Protein AF-A0A690LPN9-F1 (afdb_monomer_lite)

Sequence (231 aa):
DYLANLCHQCSECFYDCQYAPPHEFNVSIPKQFAALRQYSYEKYSFPNFLGSAFRKNAVLTTIVLVLCLFFGFWSASSYDGGSANGNFFAVVSYEYMVSVFSIVSLLVCIALFGGIIKFYRAIEIKNVNFKVFVQSIKDAMTLKYLGGHKNEGCTYPNEKRSNIRKTFHHFTAYGFLFCFIATCLGAIYHHFLNWVAPYDITQLPKIFGILGGVMLCIGSLGLFVLKCIAD

Secondary structure (DSSP, 8-state):
-HHHHH-----HHHHT-TTSTTSTT---HHHHHHHHHHHHHHHH-SSHHHHHHHHH-HHHHHHHHHHHHHHHHHHH----SS--TT-GGGTS-HHHHHHHHHHHHHHHHHHHHHHHHHHHHHTT-----HHHHHHHHHHHHHTGGGS-GGG--EE-SSSSEESHHHHHHHHHHHHHHHHHHHHHHHHHHHHHS--PSPPPTTSHHHHHHHHHHHHHHHHHHHHHHHHHHH-

pLDDT: mean 91.4, std 4.92, range [74.69, 98.56]

Organism: Campylobacter coli (NCBI:txid195)

Foldseek 3Di:
DVVLVLDPLLCPCLVPDPCDPPHPNNDDPSVVSVVVVLVLCLQLWPPNVVSVCCVVCVPVVVVVVVVCVVVLLVVQFPDPPDDPVPVPCNGHPPVSVCVVVVVVVVVVVCRVVSSVVSVCVVVVDPDDDPVVVVVVVVCVLQVVSQLPDVSQGGCALHNHGDCLLVQLVNLQVQLVVLQVVLVVVQCCCVPPVVNHDPDDCPDSSNVSNVSSVVSNCSSVVSNVVRVVSND

Structure (mmCIF, N/CA/C/O backbone):
data_AF-A0A690LPN9-F1
#
_entry.id   AF-A0A690LPN9-F1
#
loop_
_atom_site.group_PDB
_atom_site.id
_atom_site.type_symbol
_atom_site.label_atom_id
_atom_site.label_alt_id
_atom_site.label_comp_id
_atom_site.label_asym_id
_atom_site.label_entity_id
_atom_site.label_seq_id
_atom_site.pdbx_PDB_ins_code
_atom_site.Cartn_x
_atom_site.Cartn_y
_atom_site.Cartn_z
_atom_site.occupancy
_atom_site.B_iso_or_equiv
_atom_site.auth_seq_id
_atom_site.auth_comp_id
_atom_site.auth_asym_id
_atom_site.auth_atom_id
_atom_site.pdbx_PDB_model_num
ATOM 1 N N . ASP A 1 1 ? 0.628 2.160 21.391 1.00 77.44 1 ASP A N 1
ATOM 2 C CA . ASP A 1 1 ? 1.151 1.856 20.038 1.00 77.44 1 ASP A CA 1
ATOM 3 C C . ASP A 1 1 ? 0.432 0.696 19.356 1.00 77.44 1 ASP A C 1
ATOM 5 O O . ASP A 1 1 ? -0.276 0.941 18.388 1.00 77.44 1 ASP A O 1
ATOM 9 N N . TYR A 1 2 ? 0.528 -0.542 19.854 1.00 83.94 2 TYR A N 1
ATOM 10 C CA . TYR A 1 2 ? -0.081 -1.715 19.200 1.00 83.94 2 TYR A CA 1
ATOM 11 C C . TYR A 1 2 ? -1.599 -1.592 18.957 1.00 83.94 2 TYR A C 1
ATOM 13 O O . TYR A 1 2 ? -2.045 -1.689 17.817 1.00 83.94 2 TYR A O 1
ATOM 21 N N . LEU A 1 3 ? -2.385 -1.291 19.999 1.00 85.62 3 LEU A N 1
ATOM 22 C CA . LEU A 1 3 ? -3.851 -1.237 19.903 1.00 85.62 3 LEU A CA 1
ATOM 23 C C . LEU A 1 3 ? -4.354 -0.203 18.884 1.00 85.62 3 LEU A C 1
ATOM 25 O O . LEU A 1 3 ? -5.297 -0.466 18.143 1.00 85.62 3 LEU A O 1
ATOM 29 N N . ALA A 1 4 ? -3.686 0.950 18.790 1.00 88.44 4 ALA A N 1
ATOM 30 C CA . ALA A 1 4 ? -4.037 1.976 17.813 1.00 88.44 4 ALA A CA 1
ATOM 31 C C . ALA A 1 4 ? -3.908 1.448 16.373 1.00 88.44 4 ALA A C 1
ATOM 33 O O . ALA A 1 4 ? -4.737 1.781 15.535 1.00 88.44 4 ALA A O 1
ATOM 34 N N . ASN A 1 5 ? -2.930 0.578 16.093 1.00 87.81 5 ASN A N 1
ATOM 35 C CA . ASN A 1 5 ? -2.722 -0.027 14.772 1.00 87.81 5 ASN A CA 1
ATOM 36 C C . ASN A 1 5 ? -3.720 -1.150 14.432 1.00 87.81 5 ASN A C 1
ATOM 38 O O . ASN A 1 5 ? -3.814 -1.528 13.269 1.00 87.81 5 ASN A O 1
ATOM 42 N N . LEU A 1 6 ? -4.493 -1.641 15.408 1.00 86.38 6 LEU A N 1
ATOM 43 C CA . LEU A 1 6 ? -5.641 -2.529 15.175 1.00 86.38 6 LEU A CA 1
ATOM 44 C C . LEU A 1 6 ? -6.938 -1.752 14.889 1.00 86.38 6 LEU A C 1
ATOM 46 O O . LEU A 1 6 ? -7.930 -2.325 14.443 1.00 86.38 6 LEU A O 1
ATOM 50 N N . CYS A 1 7 ? -6.954 -0.443 15.154 1.00 88.56 7 CYS A N 1
ATOM 51 C CA . CYS A 1 7 ? -8.118 0.397 14.917 1.00 88.56 7 CYS A CA 1
ATOM 52 C C . CYS A 1 7 ? -8.281 0.710 13.426 1.00 88.56 7 CYS A C 1
ATOM 54 O O . CYS A 1 7 ? -7.437 1.367 12.813 1.00 88.56 7 CYS A O 1
ATOM 56 N N . HIS A 1 8 ? -9.433 0.335 12.870 1.00 86.50 8 HIS A N 1
ATOM 57 C CA . HIS A 1 8 ? -9.825 0.667 11.499 1.00 86.50 8 HIS A CA 1
ATOM 58 C C . HIS A 1 8 ? -10.817 1.841 11.407 1.00 86.50 8 HIS A C 1
ATOM 60 O O . HIS A 1 8 ? -11.476 2.002 10.384 1.00 86.50 8 HIS A O 1
ATOM 66 N N . GLN A 1 9 ? -10.927 2.665 12.461 1.00 86.50 9 GLN A N 1
ATOM 67 C CA . GLN A 1 9 ? -11.879 3.790 12.541 1.00 86.50 9 GLN A CA 1
ATOM 68 C C . GLN A 1 9 ? -13.322 3.357 12.225 1.00 86.50 9 GLN A C 1
ATOM 70 O O . GLN A 1 9 ? -14.026 3.988 11.446 1.00 86.50 9 GLN A O 1
ATOM 75 N N . CYS A 1 10 ? -13.726 2.243 12.833 1.00 87.06 10 CYS A N 1
ATOM 76 C CA . CYS A 1 10 ? -15.054 1.639 12.712 1.00 87.06 10 CYS A CA 1
ATOM 77 C C . CYS A 1 10 ? -16.148 2.424 13.467 1.00 87.06 10 CYS A C 1
ATOM 79 O O . CYS A 1 10 ? -17.326 2.181 13.257 1.00 87.06 10 CYS A O 1
ATOM 81 N N . SER A 1 11 ? -15.743 3.326 14.368 1.00 87.81 11 SER A N 1
ATOM 82 C CA . SER A 1 11 ? -16.589 4.181 15.214 1.00 87.81 11 SER A CA 1
ATOM 83 C C . SER A 1 11 ? -17.584 3.488 16.156 1.00 87.81 11 SER A C 1
ATOM 85 O O . SER A 1 11 ? -18.190 4.186 16.955 1.00 87.81 11 SER A O 1
ATOM 87 N N . GLU A 1 12 ? -17.679 2.153 16.203 1.00 88.81 12 GLU A N 1
ATOM 88 C CA . GLU A 1 12 ? -18.497 1.449 17.220 1.00 88.81 12 GLU A CA 1
ATOM 89 C C . GLU A 1 12 ? -18.152 1.898 18.648 1.00 88.81 12 GLU A C 1
ATOM 91 O O . GLU A 1 12 ? -19.025 2.269 19.419 1.00 88.81 12 GLU A O 1
ATOM 96 N N . CYS A 1 13 ? -16.858 1.999 18.976 1.00 90.31 13 CYS A N 1
ATOM 97 C CA . CYS A 1 13 ? -16.423 2.459 20.296 1.00 90.31 13 CYS A CA 1
ATOM 98 C C . CYS A 1 13 ? -16.779 3.921 20.607 1.00 90.31 13 CYS A C 1
ATOM 100 O O . CYS A 1 13 ? -16.652 4.325 21.756 1.00 90.31 13 CYS A O 1
ATOM 102 N N . PHE A 1 14 ? -17.157 4.722 19.608 1.00 91.44 14 PHE A N 1
ATOM 103 C CA . PHE A 1 14 ? -17.679 6.072 19.808 1.00 91.44 14 PHE A CA 1
ATOM 104 C C . PHE A 1 14 ? -19.178 6.029 20.120 1.00 91.44 14 PHE A C 1
ATOM 106 O O . PHE A 1 14 ? -19.594 6.652 21.089 1.00 91.44 14 PHE A O 1
ATOM 113 N N . TYR A 1 15 ? -19.956 5.244 19.371 1.00 88.56 15 TYR A N 1
ATOM 114 C CA . TYR A 1 15 ? -21.400 5.098 19.592 1.00 88.56 15 TYR A CA 1
ATOM 115 C C . TYR A 1 15 ? -21.751 4.342 20.881 1.00 88.56 15 TYR A C 1
ATOM 117 O O . TYR A 1 15 ? -22.748 4.663 21.520 1.00 88.56 15 TYR A O 1
ATOM 125 N N . ASP A 1 16 ? -20.902 3.410 21.314 1.00 90.69 16 ASP A N 1
ATOM 126 C CA . ASP A 1 16 ? -21.074 2.685 22.580 1.00 90.69 16 ASP A CA 1
ATOM 127 C C . ASP A 1 16 ? -20.561 3.470 23.806 1.00 90.69 16 ASP A C 1
ATOM 129 O O . ASP A 1 16 ? -20.719 3.035 24.951 1.00 90.69 16 ASP A O 1
ATOM 133 N N . CYS A 1 17 ? -19.890 4.612 23.609 1.00 93.81 17 CYS A N 1
ATOM 134 C CA . CYS A 1 17 ? -19.256 5.337 24.706 1.00 93.81 17 CYS A CA 1
ATOM 135 C C . CYS A 1 17 ? -20.256 6.239 25.437 1.00 93.81 17 CYS A C 1
ATOM 137 O O . CYS A 1 17 ? -20.695 7.257 24.911 1.00 93.81 17 CYS A O 1
ATOM 139 N N . GLN A 1 18 ? -20.505 5.940 26.714 1.00 96.06 18 GLN A N 1
ATOM 140 C CA . GLN A 1 18 ? -21.325 6.774 27.610 1.00 96.06 18 GLN A CA 1
ATOM 141 C C . GLN A 1 18 ? -20.776 8.202 27.796 1.00 96.06 18 GLN A C 1
ATOM 143 O O . GLN A 1 18 ? -21.505 9.101 28.203 1.00 96.06 18 GLN A O 1
ATOM 148 N N . TYR A 1 19 ? -19.489 8.403 27.498 1.00 96.38 19 TYR A N 1
ATOM 149 C CA . TYR A 1 19 ? -18.779 9.675 27.621 1.00 96.38 19 TYR A CA 1
ATOM 150 C C . TYR A 1 19 ? -18.510 10.356 26.271 1.00 96.38 19 TYR A C 1
ATOM 152 O O . TYR A 1 19 ? -17.764 11.340 26.224 1.00 96.38 19 TYR A O 1
ATOM 160 N N . ALA A 1 20 ? -19.074 9.839 25.173 1.00 93.75 20 ALA A N 1
ATOM 161 C CA . ALA A 1 20 ? -19.049 10.525 23.887 1.00 93.75 20 ALA A CA 1
ATOM 162 C C . ALA A 1 20 ? -19.848 11.841 23.962 1.00 93.75 20 ALA A C 1
ATOM 164 O O . ALA A 1 20 ? -20.746 11.976 24.799 1.00 93.75 20 ALA A O 1
ATOM 165 N N . PRO A 1 21 ? -19.537 12.839 23.115 1.00 91.88 21 PRO A N 1
ATOM 166 C CA . PRO A 1 21 ? -20.351 14.045 23.025 1.00 91.88 21 PRO A CA 1
ATOM 167 C C . PRO A 1 21 ? -21.846 13.710 22.842 1.00 91.88 21 PRO A C 1
ATOM 169 O O . PRO A 1 21 ? -22.176 12.783 22.102 1.00 91.88 21 PRO A O 1
ATOM 172 N N . PRO A 1 22 ? -22.750 14.462 23.498 1.00 93.94 22 PRO A N 1
ATOM 173 C CA . PRO A 1 22 ? -22.508 15.744 24.168 1.00 93.94 22 PRO A CA 1
ATOM 174 C C . PRO A 1 22 ? -22.058 15.653 25.643 1.00 93.94 22 PRO A C 1
ATOM 176 O O . PRO A 1 22 ? -22.081 16.671 26.330 1.00 93.94 22 PRO A O 1
ATOM 179 N N . HIS A 1 23 ? -21.650 14.482 26.152 1.00 96.31 23 HIS A N 1
ATOM 180 C CA . HIS A 1 23 ? -21.145 14.354 27.526 1.00 96.31 23 HIS A CA 1
ATOM 181 C C . HIS A 1 23 ? -19.958 15.305 27.789 1.00 96.31 23 HIS A C 1
ATOM 183 O O . HIS A 1 23 ? -19.116 15.508 26.913 1.00 96.31 23 HIS A O 1
ATOM 189 N N . GLU A 1 24 ? -19.843 15.838 29.011 1.00 96.44 24 GLU A N 1
ATOM 190 C CA . GLU A 1 24 ? -18.834 16.844 29.408 1.00 96.44 24 GLU A CA 1
ATOM 191 C C . GLU A 1 24 ? -17.377 16.438 29.110 1.00 96.44 24 GLU A C 1
ATOM 193 O O . GLU A 1 24 ? -16.552 17.269 28.739 1.00 96.44 24 GLU A O 1
ATOM 198 N N . PHE A 1 25 ? -17.064 15.144 29.209 1.00 95.06 25 PHE A N 1
ATOM 199 C CA . PHE A 1 25 ? -15.741 14.590 28.906 1.00 95.06 25 PHE A CA 1
ATOM 200 C C . PHE A 1 25 ? -15.405 14.533 27.409 1.00 95.06 25 PHE A C 1
ATOM 202 O O . PHE A 1 25 ? -14.229 14.408 27.069 1.00 95.06 25 PHE A O 1
ATOM 209 N N . ASN A 1 26 ? -16.405 14.618 26.522 1.00 94.00 26 ASN A N 1
ATOM 210 C CA . ASN A 1 26 ? -16.244 14.688 25.067 1.00 94.00 26 ASN A CA 1
ATOM 211 C C . ASN A 1 26 ? -15.255 13.642 24.499 1.00 94.00 26 ASN A C 1
ATOM 213 O O . ASN A 1 26 ? -14.339 13.953 23.726 1.00 94.00 26 ASN A O 1
ATOM 217 N N . VAL A 1 27 ? -15.394 12.386 24.930 1.00 94.62 27 VAL A N 1
ATOM 218 C CA . VAL A 1 27 ? -14.443 11.318 24.607 1.00 94.62 27 VAL A CA 1
ATOM 219 C C . VAL A 1 27 ? -14.628 10.858 23.161 1.00 94.62 27 VAL A C 1
ATOM 221 O O . VAL A 1 27 ? -15.715 10.480 22.738 1.00 94.62 27 VAL A O 1
ATOM 224 N N . SER A 1 28 ? -13.531 10.819 22.397 1.00 92.31 28 SER A N 1
ATOM 225 C CA . SER A 1 28 ? -13.505 10.246 21.046 1.00 92.31 28 SER A CA 1
ATOM 226 C C . SER A 1 28 ? -12.312 9.308 20.869 1.00 92.31 28 SER A C 1
ATOM 228 O O . SER A 1 28 ? -11.221 9.709 20.449 1.00 92.31 28 SER A O 1
ATOM 230 N N . ILE A 1 29 ? -12.539 8.025 21.161 1.00 91.81 29 ILE A N 1
ATOM 231 C CA . ILE A 1 29 ? -11.539 6.961 20.989 1.00 91.81 29 ILE A CA 1
ATOM 232 C C . ILE A 1 29 ? -11.044 6.876 19.531 1.00 91.81 29 ILE A C 1
ATOM 234 O O . ILE A 1 29 ? -9.826 6.805 19.333 1.00 91.81 29 ILE A O 1
ATOM 238 N N . PRO A 1 30 ? -11.902 6.939 18.485 1.00 90.50 30 PRO A N 1
ATOM 239 C CA . PRO A 1 30 ? -11.426 6.888 17.101 1.00 90.50 30 PRO A CA 1
ATOM 240 C C . PRO A 1 30 ? -10.450 8.018 16.759 1.00 90.50 30 PRO A C 1
ATOM 242 O O . PRO A 1 30 ? -9.435 7.770 16.100 1.00 90.50 30 PRO A O 1
ATOM 245 N N . LYS A 1 31 ? -10.716 9.242 17.238 1.00 90.25 31 LYS A N 1
ATOM 246 C CA . LYS A 1 31 ? -9.844 10.407 17.031 1.00 90.25 31 LYS A CA 1
ATOM 247 C C . LYS A 1 31 ? -8.507 10.236 17.752 1.00 90.25 31 LYS A C 1
ATOM 249 O O . LYS A 1 31 ? -7.453 10.439 17.148 1.00 90.25 31 LYS A O 1
ATOM 254 N N . GLN A 1 32 ? -8.536 9.794 19.009 1.00 91.94 32 GLN A N 1
ATOM 255 C CA . GLN A 1 32 ? -7.329 9.529 19.798 1.00 91.94 32 GLN A CA 1
ATOM 256 C C . GLN A 1 32 ? -6.462 8.431 19.163 1.00 91.94 32 GLN A C 1
ATOM 258 O O . GLN A 1 32 ? -5.252 8.599 19.005 1.00 91.94 32 GLN A O 1
ATOM 263 N N . PHE A 1 33 ? -7.067 7.324 18.724 1.00 93.69 33 PHE A N 1
ATOM 264 C CA . PHE A 1 33 ? -6.344 6.238 18.058 1.00 93.69 33 PHE A CA 1
ATOM 265 C C . PHE A 1 33 ? -5.818 6.640 16.677 1.00 93.69 33 PHE A C 1
ATOM 267 O O . PHE A 1 33 ? -4.749 6.177 16.279 1.00 93.69 33 PHE A O 1
ATOM 274 N N . ALA A 1 34 ? -6.506 7.524 15.948 1.00 90.44 34 ALA A N 1
ATOM 275 C CA . ALA A 1 34 ? -5.985 8.082 14.702 1.00 90.44 34 ALA A CA 1
ATOM 276 C C . ALA A 1 34 ? -4.696 8.891 14.929 1.00 90.44 34 ALA A C 1
ATOM 278 O O . ALA A 1 34 ? -3.713 8.662 14.223 1.00 90.44 34 ALA A O 1
ATOM 279 N N . ALA A 1 35 ? -4.663 9.753 15.950 1.00 90.75 35 ALA A N 1
ATOM 280 C CA . ALA A 1 35 ? -3.462 10.507 16.317 1.00 90.75 35 ALA A CA 1
ATOM 281 C C . ALA A 1 35 ? -2.317 9.583 16.780 1.00 90.75 35 ALA A C 1
ATOM 283 O O . ALA A 1 35 ? -1.178 9.716 16.328 1.00 90.75 35 ALA A O 1
ATOM 284 N N . LEU A 1 36 ? -2.621 8.582 17.616 1.00 92.81 36 LEU A N 1
ATOM 285 C CA . LEU A 1 36 ? -1.630 7.603 18.079 1.00 92.81 36 LEU A CA 1
ATOM 286 C C . LEU A 1 36 ? -1.054 6.747 16.941 1.00 92.81 36 LEU A C 1
ATOM 288 O O . LEU A 1 36 ? 0.133 6.424 16.975 1.00 92.81 36 LEU A O 1
ATOM 292 N N . ARG A 1 37 ? -1.846 6.396 15.916 1.00 91.38 37 ARG A N 1
ATOM 293 C CA . ARG A 1 37 ? -1.326 5.701 14.723 1.00 91.38 37 ARG A CA 1
ATOM 294 C C . ARG A 1 37 ? -0.303 6.545 13.976 1.00 91.38 37 ARG A C 1
ATOM 296 O O . ARG A 1 37 ? 0.754 6.026 13.636 1.00 91.38 37 ARG A O 1
ATOM 303 N N . GLN A 1 38 ? -0.577 7.833 13.765 1.00 88.25 38 GLN A N 1
ATOM 304 C CA . GLN A 1 38 ? 0.375 8.733 13.104 1.00 88.25 38 GLN A CA 1
ATOM 305 C C . GLN A 1 38 ? 1.695 8.826 13.880 1.00 88.25 38 GLN A C 1
ATOM 307 O O . GLN A 1 38 ? 2.765 8.688 13.288 1.00 88.25 38 GLN A O 1
ATOM 312 N N . TYR A 1 39 ? 1.623 8.969 15.208 1.00 89.31 39 TYR A N 1
ATOM 313 C CA . TYR A 1 39 ? 2.807 8.942 16.071 1.00 89.31 39 TYR A CA 1
ATOM 314 C C . TYR A 1 39 ? 3.567 7.609 15.969 1.00 89.31 39 TYR A C 1
ATOM 316 O O . TYR A 1 39 ? 4.789 7.590 15.830 1.00 89.31 39 TYR A O 1
ATOM 324 N N . SER A 1 40 ? 2.845 6.486 15.979 1.00 91.12 40 SER A N 1
ATOM 325 C CA . SER A 1 40 ? 3.424 5.151 15.811 1.00 91.12 40 SER A CA 1
ATOM 326 C C . SER A 1 40 ? 4.150 5.015 14.465 1.00 91.12 40 SER A C 1
ATOM 328 O O . SER A 1 40 ? 5.266 4.500 14.431 1.00 91.12 40 SER A O 1
ATOM 330 N N . TYR A 1 41 ? 3.563 5.483 13.359 1.00 89.50 41 TYR A N 1
ATOM 331 C CA . TYR A 1 41 ? 4.187 5.408 12.032 1.00 89.50 41 TYR A CA 1
ATOM 332 C C . TYR A 1 41 ? 5.504 6.178 11.966 1.00 89.50 41 TYR A C 1
ATOM 334 O O . TYR A 1 41 ? 6.490 5.653 11.455 1.00 89.50 41 TYR A O 1
ATOM 342 N N . GLU A 1 42 ? 5.567 7.375 12.540 1.00 89.62 42 GLU A N 1
ATOM 343 C CA . GLU A 1 42 ? 6.821 8.126 12.618 1.00 89.62 42 GLU A CA 1
ATOM 344 C C . GLU A 1 42 ? 7.842 7.434 13.532 1.00 89.62 42 GLU A C 1
ATOM 346 O O . GLU A 1 42 ? 8.988 7.233 13.127 1.00 89.62 42 GLU A O 1
ATOM 351 N N . LYS A 1 43 ? 7.436 7.014 14.738 1.00 90.56 43 LYS A N 1
ATOM 352 C CA . LYS A 1 43 ? 8.312 6.345 15.717 1.00 90.56 43 LYS A CA 1
ATOM 353 C C . LYS A 1 43 ? 8.993 5.112 15.125 1.00 90.56 43 LYS A C 1
ATOM 355 O O . LYS A 1 43 ? 10.188 4.884 15.349 1.00 90.56 43 LYS A O 1
ATOM 360 N N . TYR A 1 44 ? 8.250 4.323 14.351 1.00 92.50 44 TYR A N 1
ATOM 361 C CA . TYR A 1 44 ? 8.763 3.106 13.729 1.00 92.50 44 TYR A CA 1
ATOM 362 C C . TYR A 1 44 ? 9.295 3.304 12.312 1.00 92.50 44 TYR A C 1
ATOM 364 O O . TYR A 1 44 ? 9.966 2.401 11.835 1.00 92.50 44 TYR A O 1
ATOM 372 N N . SER A 1 45 ? 9.133 4.474 11.686 1.00 92.50 45 SER A N 1
ATOM 373 C CA . SER A 1 45 ? 9.733 4.770 10.376 1.00 92.50 45 SER A CA 1
ATOM 374 C C . SER A 1 45 ? 11.246 4.516 10.356 1.00 92.50 45 SER A C 1
ATOM 376 O O . SER A 1 45 ? 11.928 4.643 11.380 1.00 92.50 45 SER A O 1
ATOM 378 N N . PHE A 1 46 ? 11.778 4.130 9.197 1.00 92.75 46 PHE A N 1
ATOM 379 C CA . PHE A 1 46 ? 13.210 3.954 8.985 1.00 92.75 46 PHE A CA 1
ATOM 380 C C . PHE A 1 46 ? 13.629 4.601 7.659 1.00 92.75 46 PHE A C 1
ATOM 382 O O . PHE A 1 46 ? 13.013 4.305 6.637 1.00 92.75 46 PHE A O 1
ATOM 389 N N . PRO A 1 47 ? 14.687 5.429 7.646 1.00 90.81 47 PRO A N 1
ATOM 390 C CA . PRO A 1 47 ? 15.350 6.032 8.805 1.00 90.81 47 PRO A CA 1
ATOM 391 C C . PRO A 1 47 ? 14.470 7.097 9.498 1.00 90.81 47 PRO A C 1
ATOM 393 O O . PRO A 1 47 ? 13.709 7.815 8.852 1.00 90.81 47 PRO A O 1
ATOM 396 N N . ASN A 1 48 ? 14.602 7.238 10.824 1.00 87.62 48 ASN A N 1
ATOM 397 C CA . ASN A 1 48 ? 13.710 8.075 11.653 1.00 87.62 48 ASN A CA 1
ATOM 398 C C . ASN A 1 48 ? 13.658 9.549 11.217 1.00 87.62 48 ASN A C 1
ATOM 400 O O . ASN A 1 48 ? 12.626 10.205 11.355 1.00 87.62 48 ASN A O 1
ATOM 404 N N . PHE A 1 49 ? 14.778 10.090 10.726 1.00 87.44 49 PHE A N 1
ATOM 405 C CA . PHE A 1 49 ? 14.864 11.503 10.357 1.00 87.44 49 PHE A CA 1
ATOM 406 C C . PHE A 1 49 ? 13.959 11.841 9.164 1.00 87.44 49 PHE A C 1
ATOM 408 O O . PHE A 1 49 ? 13.372 12.921 9.150 1.00 87.44 49 PHE A O 1
ATOM 415 N N . LEU A 1 50 ? 13.782 10.911 8.214 1.00 85.44 50 LEU A N 1
ATOM 416 C CA . LEU A 1 50 ? 12.871 11.094 7.081 1.00 85.44 50 LEU A CA 1
ATOM 417 C C . LEU A 1 50 ? 11.415 11.116 7.545 1.00 85.44 50 LEU A C 1
ATOM 419 O O . LEU A 1 50 ? 10.654 11.981 7.116 1.00 85.44 50 LEU A O 1
ATOM 423 N N . GLY A 1 51 ? 11.046 10.233 8.479 1.00 86.00 51 GLY A N 1
ATOM 424 C CA . GLY A 1 51 ? 9.717 10.251 9.093 1.00 86.00 51 GLY A CA 1
ATOM 425 C C . GLY A 1 51 ? 9.425 11.575 9.801 1.00 86.00 51 GLY A C 1
ATOM 426 O O . GLY A 1 51 ? 8.352 12.152 9.623 1.00 86.00 51 GLY A O 1
ATOM 427 N N . SER A 1 52 ? 10.403 12.107 10.540 1.00 86.00 52 SER A N 1
ATOM 428 C CA . SER A 1 52 ? 10.241 13.388 11.236 1.00 86.00 52 SER A CA 1
ATOM 429 C C . SER A 1 52 ? 10.179 14.584 10.281 1.00 86.00 52 SER A C 1
ATOM 431 O O . SER A 1 52 ? 9.361 15.486 10.481 1.00 86.00 52 SER A O 1
ATOM 433 N N . ALA A 1 53 ? 10.996 14.588 9.222 1.00 85.75 53 ALA A N 1
ATOM 434 C CA . ALA A 1 53 ? 10.958 15.617 8.184 1.00 85.75 53 ALA A CA 1
ATOM 435 C C . ALA A 1 53 ? 9.596 15.643 7.475 1.00 85.75 53 ALA A C 1
ATOM 437 O O . ALA A 1 53 ? 8.994 16.711 7.341 1.00 85.75 53 ALA A O 1
ATOM 438 N N . PHE A 1 54 ? 9.078 14.467 7.105 1.00 86.31 54 PHE A N 1
ATOM 439 C CA . PHE A 1 54 ? 7.768 14.333 6.474 1.00 86.31 54 PHE A CA 1
ATOM 440 C C . PHE A 1 54 ? 6.637 14.779 7.408 1.00 86.31 54 PHE A C 1
ATOM 442 O O . PHE A 1 54 ? 5.787 15.560 6.999 1.00 86.31 54 PHE A O 1
ATOM 449 N N . ARG A 1 55 ? 6.641 14.371 8.686 1.00 85.81 55 ARG A N 1
ATOM 450 C CA . ARG A 1 55 ? 5.600 14.796 9.642 1.00 85.81 55 ARG A CA 1
ATOM 451 C C . ARG A 1 55 ? 5.587 16.311 9.848 1.00 85.81 55 ARG A C 1
ATOM 453 O O . ARG A 1 55 ? 4.516 16.903 9.918 1.00 85.81 55 ARG A O 1
ATOM 460 N N . LYS A 1 56 ? 6.762 16.935 9.989 1.00 87.44 56 LYS A N 1
ATOM 461 C CA . LYS A 1 56 ? 6.864 18.380 10.248 1.00 87.44 56 LYS A CA 1
ATOM 462 C C . LYS A 1 56 ? 6.479 19.211 9.025 1.00 87.44 56 LYS A C 1
ATOM 464 O O . LYS A 1 56 ? 5.810 20.220 9.188 1.00 87.44 56 LYS A O 1
ATOM 469 N N . ASN A 1 57 ? 6.893 18.791 7.825 1.00 90.06 57 ASN A N 1
ATOM 470 C CA . ASN A 1 57 ? 6.749 19.575 6.597 1.00 90.06 57 ASN A CA 1
ATOM 471 C C . ASN A 1 57 ? 6.383 18.695 5.382 1.00 90.06 57 ASN A C 1
ATOM 473 O O . ASN A 1 57 ? 7.105 18.674 4.381 1.00 90.06 57 ASN A O 1
ATOM 477 N N . ALA A 1 58 ? 5.266 17.962 5.444 1.00 88.06 58 ALA A N 1
ATOM 478 C CA . ALA A 1 58 ? 4.850 17.021 4.389 1.00 88.06 58 ALA A CA 1
ATOM 479 C C . ALA A 1 58 ? 4.749 17.679 3.000 1.00 88.06 58 ALA A C 1
ATOM 481 O O . ALA A 1 58 ? 5.186 17.115 1.998 1.00 88.06 58 ALA A O 1
ATOM 482 N N . VAL A 1 59 ? 4.227 18.908 2.940 1.00 92.31 59 VAL A N 1
ATOM 483 C CA . VAL A 1 59 ? 4.092 19.664 1.685 1.00 92.31 59 VAL A CA 1
ATOM 484 C C . VAL A 1 59 ? 5.462 20.024 1.113 1.00 92.31 59 VAL A C 1
ATOM 486 O O . VAL A 1 59 ? 5.746 19.705 -0.037 1.00 92.31 59 VAL A O 1
ATOM 489 N N . LEU A 1 60 ? 6.340 20.625 1.922 1.00 92.50 60 LEU A N 1
ATOM 490 C CA . LEU A 1 60 ? 7.680 21.013 1.475 1.00 92.50 60 LEU A CA 1
ATOM 491 C C . LEU A 1 60 ? 8.502 19.797 1.040 1.00 92.50 60 LEU A C 1
ATOM 493 O O . LEU A 1 60 ? 9.128 19.829 -0.011 1.00 92.50 60 LEU A O 1
ATOM 497 N N . THR A 1 61 ? 8.477 18.715 1.822 1.00 88.75 61 THR A N 1
ATOM 498 C CA . THR A 1 61 ? 9.186 17.471 1.477 1.00 88.75 61 THR A CA 1
ATOM 499 C C . THR A 1 61 ? 8.682 16.876 0.163 1.00 88.75 61 THR A C 1
ATOM 501 O O . THR A 1 61 ? 9.494 16.436 -0.648 1.00 88.75 61 THR A O 1
ATOM 504 N N . THR A 1 62 ? 7.372 16.938 -0.097 1.00 90.94 62 THR A N 1
ATOM 505 C CA . THR A 1 62 ? 6.783 16.512 -1.377 1.00 90.94 62 THR A CA 1
ATOM 506 C C . THR A 1 62 ? 7.230 17.409 -2.532 1.00 90.94 62 THR A C 1
ATOM 508 O O . THR A 1 62 ? 7.653 16.897 -3.564 1.00 90.94 62 THR A O 1
ATOM 511 N N . ILE A 1 63 ? 7.196 18.735 -2.363 1.00 94.69 63 ILE A N 1
ATOM 512 C CA . ILE A 1 63 ? 7.641 19.691 -3.392 1.00 94.69 63 ILE A CA 1
ATOM 513 C C . ILE A 1 63 ? 9.118 19.470 -3.729 1.00 94.69 63 ILE A C 1
ATOM 515 O O . ILE A 1 63 ? 9.465 19.361 -4.901 1.00 94.69 63 ILE A O 1
ATOM 519 N N . VAL A 1 64 ? 9.982 19.358 -2.716 1.00 93.75 64 VAL A N 1
ATOM 520 C CA . VAL A 1 64 ? 11.417 19.107 -2.910 1.00 93.75 64 VAL A CA 1
ATOM 521 C C . VAL A 1 64 ? 11.637 17.793 -3.656 1.00 93.75 64 VAL A C 1
ATOM 523 O O . VAL A 1 64 ? 12.398 17.776 -4.617 1.00 93.75 64 VAL A O 1
ATOM 526 N N . LEU A 1 65 ? 10.940 16.716 -3.280 1.00 91.25 65 LEU A N 1
ATOM 527 C CA . LEU A 1 65 ? 11.035 15.433 -3.979 1.00 91.25 65 LEU A CA 1
ATOM 528 C C . LEU A 1 65 ? 10.638 15.557 -5.457 1.00 91.25 65 LEU A C 1
ATOM 530 O O . LEU A 1 65 ? 11.361 15.069 -6.323 1.00 91.25 65 LEU A O 1
ATOM 534 N N . VAL A 1 66 ? 9.519 16.228 -5.749 1.00 94.50 66 VAL A N 1
ATOM 535 C CA . VAL A 1 66 ? 9.045 16.449 -7.124 1.00 94.50 66 VAL A CA 1
ATOM 536 C C . VAL A 1 66 ? 10.058 17.259 -7.929 1.00 94.50 66 VAL A C 1
ATOM 538 O O . VAL A 1 66 ? 10.378 16.872 -9.049 1.00 94.50 66 VAL A O 1
ATOM 541 N N . LEU A 1 67 ? 10.606 18.338 -7.362 1.00 96.00 67 LEU A N 1
ATOM 542 C CA . LEU A 1 67 ? 11.626 19.152 -8.025 1.00 96.00 67 LEU A CA 1
ATOM 543 C C . LEU A 1 67 ? 12.915 18.359 -8.265 1.00 96.00 67 LEU A C 1
ATOM 545 O O . LEU A 1 67 ? 13.455 18.409 -9.364 1.00 96.00 67 LEU A O 1
ATOM 549 N N . CYS A 1 68 ? 13.390 17.588 -7.284 1.00 94.00 68 CYS A N 1
ATOM 550 C CA . CYS A 1 68 ? 14.574 16.743 -7.441 1.00 94.00 68 CYS A CA 1
ATOM 551 C C . CYS A 1 68 ? 14.387 15.691 -8.540 1.00 94.00 68 CYS A C 1
ATOM 553 O O . CYS A 1 68 ? 15.290 15.504 -9.352 1.00 94.00 68 CYS A O 1
ATOM 555 N N . LEU A 1 69 ? 13.225 15.029 -8.592 1.00 92.06 69 LEU A N 1
ATOM 556 C CA . LEU A 1 69 ? 12.912 14.086 -9.665 1.00 92.06 69 LEU A CA 1
ATOM 557 C C . LEU A 1 69 ? 12.847 14.808 -11.013 1.00 92.06 69 LEU A C 1
ATOM 559 O O . LEU A 1 69 ? 13.502 14.379 -11.955 1.00 92.06 69 LEU A O 1
ATOM 563 N N . PHE A 1 70 ? 12.133 15.932 -11.096 1.00 93.06 70 PHE A N 1
ATOM 564 C CA . PHE A 1 70 ? 12.028 16.715 -12.325 1.00 93.06 70 PHE A CA 1
ATOM 565 C C . PHE A 1 70 ? 13.401 17.143 -12.853 1.00 93.06 70 PHE A C 1
ATOM 567 O O . PHE A 1 70 ? 13.726 16.843 -13.997 1.00 93.06 70 PHE A O 1
ATOM 574 N N . PHE A 1 71 ? 14.234 17.782 -12.026 1.00 93.81 71 PHE A N 1
ATOM 575 C CA . PHE A 1 71 ? 15.569 18.222 -12.437 1.00 93.81 71 PHE A CA 1
ATOM 576 C C . PHE A 1 71 ? 16.517 17.051 -12.715 1.00 93.81 71 PHE A C 1
ATOM 578 O O . PHE A 1 71 ? 17.343 17.153 -13.617 1.00 93.81 71 PHE A O 1
ATOM 585 N N . GLY A 1 72 ? 16.381 15.931 -11.998 1.00 91.94 72 GLY A N 1
ATOM 586 C CA . GLY A 1 72 ? 17.133 14.706 -12.276 1.00 91.94 72 GLY A CA 1
ATOM 587 C C . GLY A 1 72 ? 16.827 14.154 -13.668 1.00 91.94 72 GLY A C 1
ATOM 588 O O . GLY A 1 72 ? 17.740 13.972 -14.471 1.00 91.94 72 GLY A O 1
ATOM 589 N N . PHE A 1 73 ? 15.542 13.976 -13.988 1.00 91.56 73 PHE A N 1
ATOM 590 C CA . PHE A 1 73 ? 15.102 13.522 -15.309 1.00 91.56 73 PHE A CA 1
ATOM 591 C C . PHE A 1 73 ? 15.389 14.548 -16.411 1.00 91.56 73 PHE A C 1
ATOM 593 O O . PHE A 1 73 ? 15.778 14.158 -17.507 1.00 91.56 73 PHE A O 1
ATOM 600 N N . TRP A 1 74 ? 15.258 15.846 -16.126 1.00 90.06 74 TRP A N 1
ATOM 601 C CA . TRP A 1 74 ? 15.624 16.914 -17.057 1.00 90.06 74 TRP A CA 1
ATOM 602 C C . TRP A 1 74 ? 17.114 16.872 -17.398 1.00 90.06 74 TRP A C 1
ATOM 604 O O . TRP A 1 74 ? 17.477 16.903 -18.568 1.00 90.06 74 TRP A O 1
ATOM 614 N N . SER A 1 75 ? 17.982 16.753 -16.390 1.00 90.31 75 SER A N 1
ATOM 615 C CA . SER A 1 75 ? 19.433 16.690 -16.588 1.00 90.31 75 SER A CA 1
ATOM 616 C C . SER A 1 75 ? 19.888 15.409 -17.287 1.00 90.31 75 SER A C 1
ATOM 618 O O . SER A 1 75 ? 20.941 15.417 -17.917 1.00 90.31 75 SER A O 1
ATOM 620 N N . ALA A 1 76 ? 19.145 14.311 -17.138 1.00 88.75 76 ALA A N 1
ATOM 621 C CA . ALA A 1 76 ? 19.417 13.046 -17.816 1.00 88.75 76 ALA A CA 1
ATOM 622 C C . ALA A 1 76 ? 18.779 12.960 -19.214 1.00 88.75 76 ALA A C 1
ATOM 624 O O . ALA A 1 76 ? 19.042 12.009 -19.953 1.00 88.75 76 ALA A O 1
ATOM 625 N N . SER A 1 77 ? 17.930 13.927 -19.571 1.00 87.75 77 SER A N 1
ATOM 626 C CA . SER A 1 77 ? 17.280 13.977 -20.874 1.00 87.75 77 SER A CA 1
ATOM 627 C C . SER A 1 77 ? 18.313 14.237 -21.965 1.00 87.75 77 SER A C 1
ATOM 629 O O . SER A 1 77 ? 19.109 15.169 -21.874 1.00 87.75 77 SER A O 1
ATOM 631 N N . SER A 1 78 ? 18.281 13.419 -23.014 1.00 80.19 78 SER A N 1
ATOM 632 C CA . SER A 1 78 ? 19.100 13.599 -24.224 1.00 80.19 78 SER A CA 1
ATOM 633 C C . SER A 1 78 ? 18.297 14.223 -25.369 1.00 80.19 78 SER A C 1
ATOM 635 O O . SER A 1 78 ? 18.700 14.147 -26.525 1.00 80.19 78 SER A O 1
ATOM 637 N N . TYR A 1 79 ? 17.137 14.803 -25.055 1.00 80.50 79 TYR A N 1
ATOM 638 C CA . TYR A 1 79 ? 16.221 15.353 -26.044 1.00 80.50 79 TYR A CA 1
ATOM 639 C C . TYR A 1 79 ? 16.812 16.581 -26.740 1.00 80.50 79 TYR A C 1
ATOM 641 O O . TYR A 1 79 ? 17.049 17.614 -26.116 1.00 80.50 79 TYR A O 1
ATOM 649 N N . ASP A 1 80 ? 17.003 16.471 -28.049 1.00 78.38 80 ASP A N 1
ATOM 650 C CA . ASP A 1 80 ? 17.587 17.500 -28.913 1.00 78.38 80 ASP A CA 1
ATOM 651 C C . ASP A 1 80 ? 16.544 18.453 -29.531 1.00 78.38 80 ASP A C 1
ATOM 653 O O . ASP A 1 80 ? 16.901 19.364 -30.277 1.00 78.38 80 ASP A O 1
ATOM 657 N N . GLY A 1 81 ? 15.255 18.276 -29.215 1.00 74.69 81 GLY A N 1
ATOM 658 C CA . GLY A 1 81 ? 14.158 19.061 -29.789 1.00 74.69 81 GLY A CA 1
ATOM 659 C C . GLY A 1 81 ? 13.486 18.432 -31.016 1.00 74.69 81 GLY A C 1
ATOM 660 O O . GLY A 1 81 ? 12.504 18.995 -31.502 1.00 74.69 81 GLY A O 1
ATOM 661 N N . GLY A 1 82 ? 13.972 17.287 -31.512 1.00 78.75 82 GLY A N 1
ATOM 662 C CA . GLY A 1 82 ? 13.391 16.555 -32.641 1.00 78.75 82 GLY A CA 1
ATOM 663 C C . GLY A 1 82 ? 12.157 15.710 -32.290 1.00 78.75 82 GLY A C 1
ATOM 664 O O . GLY A 1 82 ? 11.818 15.497 -31.130 1.00 78.75 82 GLY A O 1
ATOM 665 N N . SER A 1 83 ? 11.460 15.179 -33.302 1.00 76.94 83 SER A N 1
ATOM 666 C CA . SER A 1 83 ? 10.330 14.267 -33.066 1.00 76.94 83 SER A CA 1
ATOM 667 C C . SER A 1 83 ? 10.815 12.926 -32.512 1.00 76.94 83 SER A C 1
ATOM 669 O O . SER A 1 83 ? 11.454 12.149 -33.220 1.00 76.94 83 SER A O 1
ATOM 671 N N . ALA A 1 84 ? 10.431 12.603 -31.275 1.00 78.69 84 ALA A N 1
ATOM 672 C CA . ALA A 1 84 ? 10.714 11.303 -30.664 1.00 78.69 84 ALA A CA 1
ATOM 673 C C . ALA A 1 84 ? 9.863 10.147 -31.240 1.00 78.69 84 ALA A C 1
ATOM 675 O O . ALA A 1 84 ? 10.050 9.003 -30.837 1.00 78.69 84 ALA A O 1
ATOM 676 N N . ASN A 1 85 ? 8.910 10.413 -32.150 1.00 81.94 85 ASN A N 1
ATOM 677 C CA . ASN A 1 85 ? 8.035 9.413 -32.794 1.00 81.94 85 ASN A CA 1
ATOM 678 C C . ASN A 1 85 ? 7.389 8.403 -31.814 1.00 81.94 85 ASN A C 1
ATOM 680 O O . ASN A 1 85 ? 7.216 7.230 -32.134 1.00 81.94 85 ASN A O 1
ATOM 684 N N . GLY A 1 86 ? 7.054 8.846 -30.595 1.00 78.44 86 GLY A N 1
ATOM 685 C CA . GLY A 1 86 ? 6.484 7.995 -29.541 1.00 78.44 86 GLY A CA 1
ATOM 686 C C . GLY A 1 86 ? 7.489 7.093 -28.807 1.00 78.44 86 GLY A C 1
ATOM 687 O O . GLY A 1 86 ? 7.100 6.386 -27.879 1.00 78.44 86 GLY A O 1
ATOM 688 N N . ASN A 1 87 ? 8.776 7.131 -29.162 1.00 82.50 87 ASN A N 1
ATOM 689 C CA . ASN A 1 87 ? 9.833 6.432 -28.443 1.00 82.50 87 ASN A CA 1
ATOM 690 C C . ASN A 1 87 ? 10.271 7.240 -27.214 1.00 82.50 87 ASN A C 1
ATOM 692 O O . ASN A 1 87 ? 11.149 8.099 -27.287 1.00 82.50 87 ASN A O 1
ATOM 696 N N . PHE A 1 88 ? 9.675 6.930 -26.064 1.00 83.75 88 PHE A N 1
ATOM 697 C CA . PHE A 1 88 ? 10.037 7.553 -24.790 1.00 83.75 88 PHE A CA 1
ATOM 698 C C . PHE A 1 88 ? 11.533 7.409 -24.461 1.00 83.75 88 PHE A C 1
ATOM 700 O O . PHE A 1 88 ? 12.138 8.333 -23.917 1.00 83.75 88 PHE A O 1
ATOM 707 N N . PHE A 1 89 ? 12.155 6.289 -24.848 1.00 85.81 89 PHE A N 1
ATOM 708 C CA . PHE A 1 89 ? 13.561 6.024 -24.547 1.00 85.81 89 PHE A CA 1
ATOM 709 C C . PHE A 1 89 ? 14.546 6.879 -25.352 1.00 85.81 89 PHE A C 1
ATOM 711 O O . PHE A 1 89 ? 15.729 6.916 -25.023 1.00 85.81 89 PHE A O 1
ATOM 718 N N . ALA A 1 90 ? 14.063 7.587 -26.380 1.00 84.50 90 ALA A N 1
ATOM 719 C CA . ALA A 1 90 ? 14.840 8.608 -27.077 1.00 84.50 90 ALA A CA 1
ATOM 720 C C . ALA A 1 90 ? 14.963 9.909 -26.261 1.00 84.50 90 ALA A C 1
ATOM 722 O O . ALA A 1 90 ? 15.900 10.672 -26.464 1.00 84.50 90 ALA A O 1
ATOM 723 N N . VAL A 1 91 ? 14.033 10.162 -25.333 1.00 87.44 91 VAL A N 1
ATOM 724 C CA . VAL A 1 91 ? 14.057 11.337 -24.446 1.00 87.44 91 VAL A CA 1
ATOM 725 C C . VAL A 1 91 ? 14.887 11.027 -23.202 1.00 87.44 91 VAL A C 1
ATOM 727 O O . VAL A 1 91 ? 15.812 11.763 -22.871 1.00 87.44 91 VAL A O 1
ATOM 730 N N . VAL A 1 92 ? 14.588 9.911 -22.532 1.00 88.94 92 VAL A N 1
ATOM 731 C CA . VAL A 1 92 ? 15.285 9.453 -21.321 1.00 88.94 92 VAL A CA 1
ATOM 732 C C . VAL A 1 92 ? 15.713 8.008 -21.516 1.00 88.94 92 VAL A C 1
ATOM 734 O O . VAL A 1 92 ? 14.874 7.156 -21.794 1.00 88.94 92 VAL A O 1
ATOM 737 N N . SER A 1 93 ? 16.999 7.709 -21.331 1.00 90.06 93 SER A N 1
ATOM 738 C CA . SER A 1 93 ? 17.508 6.358 -21.574 1.00 90.06 93 SER A CA 1
ATOM 739 C C . SER A 1 93 ? 16.840 5.311 -20.673 1.00 90.06 93 SER A C 1
ATOM 741 O O . SER A 1 93 ? 16.530 5.554 -19.502 1.00 90.06 93 SER A O 1
ATOM 743 N N . TYR A 1 94 ? 16.652 4.110 -21.226 1.00 87.62 94 TYR A N 1
ATOM 744 C CA . TYR A 1 94 ? 16.117 2.959 -20.495 1.00 87.62 94 TYR A CA 1
ATOM 745 C C . TYR A 1 94 ? 16.918 2.674 -19.215 1.00 87.62 94 TYR A C 1
ATOM 747 O O . TYR A 1 94 ? 16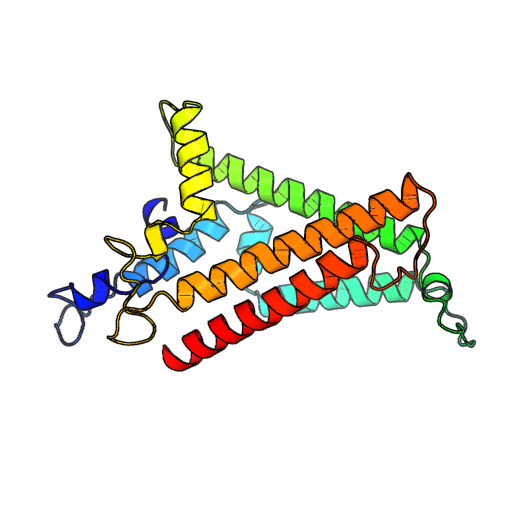.347 2.547 -18.132 1.00 87.62 94 TYR A O 1
ATOM 755 N N . GLU A 1 95 ? 18.249 2.671 -19.324 1.00 90.81 95 GLU A N 1
ATOM 756 C CA . GLU A 1 95 ? 19.161 2.420 -18.203 1.00 90.81 95 GLU A CA 1
ATOM 757 C C . GLU A 1 95 ? 19.013 3.455 -17.082 1.00 90.81 95 GLU A C 1
ATOM 759 O O . GLU A 1 95 ? 19.038 3.112 -15.895 1.00 90.81 95 GLU A O 1
ATOM 764 N N . TYR A 1 96 ? 18.796 4.729 -17.429 1.00 91.81 96 TYR A N 1
ATOM 765 C CA . TYR A 1 96 ? 18.548 5.765 -16.430 1.00 91.81 96 TYR A CA 1
ATOM 766 C C . TYR A 1 96 ? 17.233 5.517 -15.682 1.00 91.81 96 TYR A C 1
ATOM 768 O O . TYR A 1 96 ? 17.207 5.549 -14.453 1.00 91.81 96 TYR A O 1
ATOM 776 N N . MET A 1 97 ? 16.147 5.194 -16.393 1.00 91.56 97 MET A N 1
ATOM 777 C CA . MET A 1 97 ? 14.873 4.871 -15.742 1.00 91.56 97 MET A CA 1
ATOM 778 C C . MET A 1 97 ? 14.998 3.671 -14.802 1.00 91.56 97 MET A C 1
ATOM 780 O O . MET A 1 97 ? 14.594 3.747 -13.639 1.00 91.56 97 MET A O 1
ATOM 784 N N . VAL A 1 98 ? 15.552 2.564 -15.302 1.00 91.44 98 VAL A N 1
ATOM 785 C CA . VAL A 1 98 ? 15.670 1.324 -14.530 1.00 91.44 98 VAL A CA 1
ATOM 786 C C . VAL A 1 98 ? 16.552 1.540 -13.310 1.00 91.44 98 VAL A C 1
ATOM 788 O O . VAL A 1 98 ? 16.167 1.122 -12.219 1.00 91.44 98 VAL A O 1
ATOM 791 N N . SER A 1 99 ? 17.689 2.226 -13.449 1.00 92.62 99 SER A N 1
ATOM 792 C CA . SER A 1 99 ? 18.590 2.489 -12.321 1.00 92.62 99 SER A CA 1
ATOM 793 C C . SER A 1 99 ? 17.928 3.343 -11.238 1.00 92.62 99 SER A C 1
ATOM 795 O O . SER A 1 99 ? 17.912 2.932 -10.075 1.00 92.62 99 SER A O 1
ATOM 797 N N . VAL A 1 100 ? 17.305 4.472 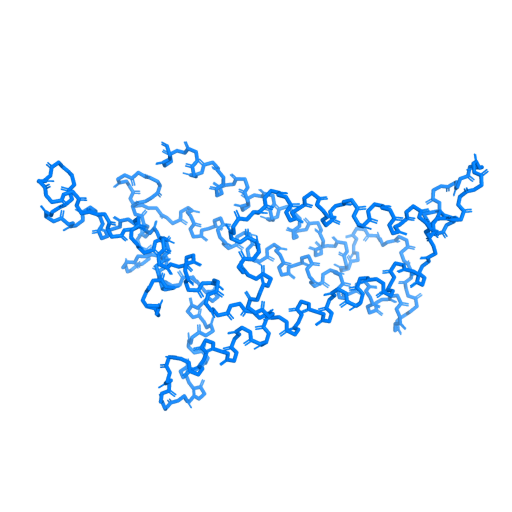-11.599 1.00 93.31 100 VAL A N 1
ATOM 798 C CA . VAL A 1 100 ? 16.625 5.360 -10.641 1.00 93.31 100 VAL A CA 1
ATOM 799 C C . VAL A 1 100 ? 15.522 4.612 -9.892 1.00 93.31 100 VAL A C 1
ATOM 801 O O . VAL A 1 100 ? 15.514 4.602 -8.659 1.00 93.31 100 VAL A O 1
ATOM 804 N N . PHE A 1 101 ? 14.617 3.933 -10.602 1.00 92.00 101 PHE A N 1
ATOM 805 C CA . PHE A 1 101 ? 13.510 3.228 -9.951 1.00 92.00 101 PHE A CA 1
ATOM 806 C C . PHE A 1 101 ? 13.960 1.985 -9.176 1.00 92.00 101 PHE A C 1
ATOM 808 O O . PHE A 1 101 ? 13.364 1.679 -8.144 1.00 92.00 101 PHE A O 1
ATOM 815 N N . SER A 1 102 ? 15.036 1.312 -9.592 1.00 92.94 102 SER A N 1
ATOM 816 C CA . SER A 1 102 ? 15.619 0.197 -8.830 1.00 92.94 102 SER A CA 1
ATOM 817 C C . SER A 1 102 ? 16.222 0.673 -7.511 1.00 92.94 102 SER A C 1
ATOM 819 O O . SER A 1 102 ? 15.974 0.063 -6.470 1.00 92.94 102 SER A O 1
ATOM 821 N N . ILE A 1 103 ? 16.952 1.796 -7.523 1.00 95.19 103 ILE A N 1
ATOM 822 C CA . ILE A 1 103 ? 17.494 2.415 -6.304 1.00 95.19 103 ILE A CA 1
ATOM 823 C C . ILE A 1 103 ? 16.350 2.816 -5.369 1.00 95.19 103 ILE A C 1
ATOM 825 O O . ILE A 1 103 ? 16.373 2.473 -4.187 1.00 95.19 103 ILE A O 1
ATOM 829 N N . VAL A 1 104 ? 15.319 3.489 -5.890 1.00 93.56 104 VAL A N 1
ATOM 830 C CA . VAL A 1 104 ? 14.143 3.875 -5.094 1.00 93.56 104 VAL A CA 1
ATOM 831 C C . VAL A 1 104 ? 13.439 2.644 -4.521 1.00 93.56 104 VAL A C 1
ATOM 833 O O . VAL A 1 104 ? 13.129 2.626 -3.331 1.00 93.56 104 VAL A O 1
ATOM 836 N N . SER A 1 105 ? 13.236 1.592 -5.319 1.00 92.88 105 SER A N 1
ATOM 837 C CA . SER A 1 105 ? 12.629 0.339 -4.858 1.00 92.88 105 SER A CA 1
ATOM 838 C C . SER A 1 105 ? 13.437 -0.296 -3.727 1.00 92.88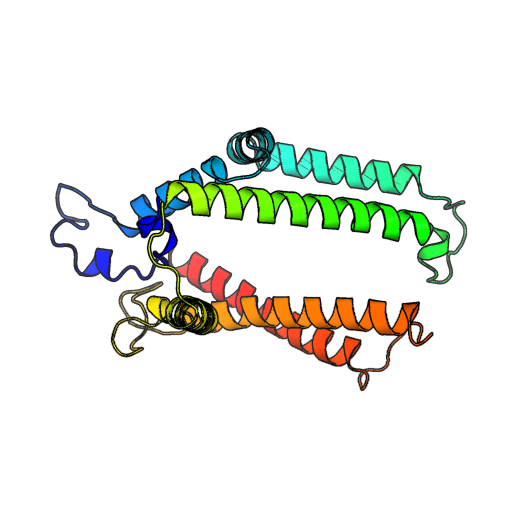 105 SER A C 1
ATOM 840 O O . SER A 1 105 ? 12.863 -0.708 -2.720 1.00 92.88 105 SER A O 1
ATOM 842 N N . LEU A 1 106 ? 14.768 -0.335 -3.847 1.00 95.94 106 LEU A N 1
ATOM 843 C CA . LEU A 1 106 ? 15.646 -0.856 -2.801 1.00 95.94 106 LEU A CA 1
ATOM 844 C C . LEU A 1 106 ? 15.530 -0.033 -1.511 1.00 95.94 106 LEU A C 1
ATOM 846 O O . LEU A 1 106 ? 15.385 -0.607 -0.431 1.00 95.94 106 LEU A O 1
ATOM 850 N N . LEU A 1 107 ? 15.537 1.299 -1.615 1.00 94.38 107 LEU A N 1
ATOM 851 C CA . LEU A 1 107 ? 15.355 2.192 -0.468 1.00 94.38 107 LEU A CA 1
ATOM 852 C C . LEU A 1 107 ? 13.994 1.983 0.208 1.00 94.38 107 LEU A C 1
ATOM 854 O O . LEU A 1 107 ? 13.932 1.928 1.436 1.00 94.38 107 LEU A O 1
ATOM 858 N N . VAL A 1 108 ? 12.919 1.808 -0.568 1.00 93.56 108 VAL A N 1
ATOM 859 C CA . VAL A 1 108 ? 11.578 1.499 -0.044 1.00 93.56 108 VAL A CA 1
ATOM 860 C C . VAL A 1 108 ? 11.571 0.151 0.675 1.00 93.56 108 VAL A C 1
ATOM 862 O O . VAL A 1 108 ? 11.058 0.067 1.791 1.00 93.56 108 VAL A O 1
ATOM 865 N N . CYS A 1 109 ? 12.177 -0.892 0.100 1.00 95.62 109 CYS A N 1
ATOM 866 C CA . CYS A 1 109 ? 12.308 -2.189 0.764 1.00 95.62 109 CYS A CA 1
ATOM 867 C C . CYS A 1 109 ? 13.063 -2.056 2.092 1.00 95.62 109 CYS A C 1
ATOM 869 O O . CYS A 1 109 ? 12.568 -2.511 3.122 1.00 95.62 109 CYS A O 1
ATOM 871 N N . ILE A 1 110 ? 14.218 -1.384 2.097 1.00 96.06 110 ILE A N 1
ATOM 872 C CA . ILE A 1 110 ? 15.016 -1.144 3.308 1.00 96.06 110 ILE A CA 1
ATOM 873 C C . ILE A 1 110 ? 14.199 -0.377 4.361 1.00 96.06 110 ILE A C 1
ATOM 875 O O . ILE A 1 110 ? 14.196 -0.762 5.531 1.00 96.06 110 ILE A O 1
ATOM 879 N N . ALA A 1 111 ? 13.474 0.669 3.960 1.00 94.50 111 ALA A N 1
ATOM 880 C CA . ALA A 1 111 ? 12.612 1.452 4.844 1.00 94.50 111 ALA A CA 1
ATOM 881 C C . ALA A 1 111 ? 11.489 0.607 5.464 1.00 94.50 111 ALA A C 1
ATOM 883 O O . ALA A 1 111 ? 11.267 0.659 6.677 1.00 94.50 111 ALA A O 1
ATOM 884 N N . LEU A 1 112 ? 10.815 -0.216 4.655 1.00 94.25 112 LEU A N 1
ATOM 885 C CA . LEU A 1 112 ? 9.746 -1.104 5.110 1.00 94.25 112 LEU A CA 1
ATOM 886 C C . LEU A 1 112 ? 10.273 -2.182 6.060 1.00 94.25 112 LEU A C 1
ATOM 888 O O . LEU A 1 112 ? 9.742 -2.331 7.161 1.00 94.25 112 LEU A O 1
ATOM 892 N N . PHE A 1 113 ? 11.339 -2.897 5.687 1.00 96.31 113 PHE A N 1
ATOM 893 C CA . PHE A 1 113 ? 11.939 -3.924 6.543 1.00 96.31 113 PHE A CA 1
ATOM 894 C C . PHE A 1 113 ? 12.483 -3.328 7.842 1.00 96.31 113 PHE A C 1
ATOM 896 O O . PHE A 1 113 ? 12.224 -3.868 8.917 1.00 96.31 113 PHE A O 1
ATOM 903 N N . GLY A 1 114 ? 13.170 -2.185 7.769 1.00 95.75 114 GLY A N 1
ATOM 904 C CA . GLY A 1 114 ? 13.644 -1.460 8.946 1.00 95.75 114 GLY A CA 1
ATOM 905 C C . GLY A 1 114 ? 12.496 -1.080 9.882 1.00 95.75 114 GLY A C 1
ATOM 906 O O . GLY A 1 114 ? 12.589 -1.298 11.093 1.00 95.75 114 GLY A O 1
ATOM 907 N N . GLY A 1 115 ? 11.382 -0.589 9.333 1.00 94.12 115 GLY A N 1
ATOM 908 C CA . GLY A 1 115 ? 10.198 -0.250 10.117 1.00 94.12 115 GLY A CA 1
ATOM 909 C C . GLY A 1 115 ? 9.512 -1.458 10.752 1.00 94.12 115 GLY A C 1
ATOM 910 O O . GLY A 1 115 ? 9.179 -1.420 11.938 1.00 94.12 115 GLY A O 1
ATOM 911 N N . ILE A 1 116 ? 9.382 -2.562 10.009 1.00 92.69 116 ILE A N 1
ATOM 912 C CA . ILE A 1 116 ? 8.842 -3.832 10.516 1.00 92.69 116 ILE A CA 1
ATOM 913 C C . ILE A 1 116 ? 9.706 -4.362 11.661 1.00 92.69 116 ILE A C 1
ATOM 915 O O . ILE A 1 116 ? 9.169 -4.699 12.713 1.00 92.69 116 ILE A O 1
ATOM 919 N N . ILE A 1 117 ? 11.034 -4.393 11.503 1.00 93.12 117 ILE A N 1
ATOM 920 C CA . ILE A 1 117 ? 11.960 -4.876 12.540 1.00 93.12 117 ILE A CA 1
ATOM 921 C C . ILE A 1 117 ? 11.851 -4.013 13.800 1.00 93.12 117 ILE A C 1
ATOM 923 O O . ILE A 1 117 ? 11.770 -4.544 14.909 1.00 93.12 117 ILE A O 1
ATOM 927 N N . LYS A 1 118 ? 11.823 -2.683 13.649 1.00 92.88 118 LYS A N 1
ATOM 928 C CA . LYS A 1 118 ? 11.671 -1.761 14.783 1.00 92.88 118 LYS A CA 1
ATOM 929 C C . LYS A 1 118 ? 10.336 -1.950 15.497 1.00 92.88 118 LYS A C 1
ATOM 931 O O . LYS A 1 118 ? 10.317 -1.983 16.726 1.00 92.88 118 LYS A O 1
ATOM 936 N N . PHE A 1 119 ? 9.241 -2.085 14.748 1.00 91.75 119 PHE A N 1
ATOM 937 C CA . PHE A 1 119 ? 7.921 -2.326 15.325 1.00 91.75 119 PHE A CA 1
ATOM 938 C C . PHE A 1 119 ? 7.874 -3.673 16.044 1.00 91.75 119 PHE A C 1
ATOM 940 O O . PHE A 1 119 ? 7.505 -3.711 17.212 1.00 91.75 119 PHE A O 1
ATOM 947 N N . TYR A 1 120 ? 8.339 -4.742 15.391 1.00 90.12 120 TYR A N 1
ATOM 948 C CA . TYR A 1 120 ? 8.396 -6.100 15.935 1.00 90.12 120 TYR A CA 1
ATOM 949 C C . TYR A 1 120 ? 9.159 -6.164 17.262 1.00 90.12 120 TYR A C 1
ATOM 951 O O . TYR A 1 120 ? 8.672 -6.752 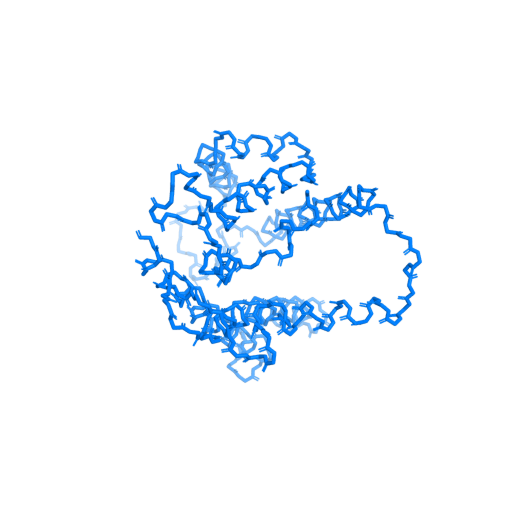18.226 1.00 90.12 120 TYR A O 1
ATOM 959 N N . ARG A 1 121 ? 10.324 -5.507 17.343 1.00 90.12 121 ARG A N 1
ATOM 960 C CA . ARG A 1 121 ? 11.109 -5.426 18.585 1.00 90.12 121 ARG A CA 1
ATOM 961 C C . ARG A 1 121 ? 10.365 -4.701 19.705 1.00 90.12 121 ARG A C 1
ATOM 963 O O . ARG A 1 121 ? 10.509 -5.082 20.856 1.00 90.12 121 ARG A O 1
ATOM 970 N N . ALA A 1 122 ? 9.575 -3.680 19.383 1.00 91.31 122 ALA A N 1
ATOM 971 C CA . ALA A 1 122 ? 8.896 -2.868 20.389 1.00 91.31 122 ALA A CA 1
ATOM 972 C C . ALA A 1 122 ? 7.612 -3.491 20.950 1.00 91.31 122 ALA A C 1
ATOM 974 O O . ALA A 1 122 ? 7.173 -3.092 22.023 1.00 91.31 122 ALA A O 1
ATOM 975 N N . ILE A 1 123 ? 6.993 -4.427 20.229 1.00 89.56 123 ILE A N 1
ATOM 976 C CA . ILE A 1 123 ? 5.801 -5.145 20.704 1.00 89.56 123 ILE A CA 1
ATOM 977 C C . ILE A 1 123 ? 6.139 -6.442 21.452 1.00 89.56 123 ILE A C 1
ATOM 979 O O . ILE A 1 123 ? 5.221 -7.106 21.922 1.00 89.56 123 ILE A O 1
ATOM 983 N N . GLU A 1 124 ? 7.429 -6.797 21.551 1.00 87.19 124 GLU A N 1
ATOM 984 C CA . GLU A 1 124 ? 7.954 -7.931 22.330 1.00 87.19 124 GLU A CA 1
ATOM 985 C C . GLU A 1 124 ? 7.133 -9.230 22.178 1.00 87.19 124 GLU A C 1
ATOM 987 O O . GLU A 1 124 ? 6.819 -9.900 23.165 1.00 87.19 124 GLU A O 1
ATOM 992 N N . ILE A 1 125 ? 6.745 -9.596 20.945 1.00 82.62 125 ILE A N 1
ATOM 993 C CA . ILE A 1 125 ? 5.887 -10.773 20.735 1.00 82.62 125 ILE A CA 1
ATOM 994 C C . ILE A 1 125 ? 6.606 -12.031 21.234 1.00 82.62 125 ILE A C 1
ATOM 996 O O . ILE A 1 125 ? 7.665 -12.409 20.733 1.00 82.62 125 ILE A O 1
ATOM 1000 N N . LYS A 1 126 ? 5.975 -12.724 22.183 1.00 84.25 126 LYS A N 1
ATOM 1001 C CA . LYS A 1 126 ? 6.393 -14.044 22.668 1.00 84.25 126 LYS A CA 1
ATOM 1002 C C . LYS A 1 126 ? 5.576 -15.133 21.970 1.00 84.25 126 LYS A C 1
ATOM 1004 O O . LYS A 1 126 ? 4.409 -14.928 21.651 1.00 84.25 126 LYS A O 1
ATOM 1009 N N . ASN A 1 127 ? 6.175 -16.309 21.782 1.00 82.19 127 ASN A N 1
ATOM 1010 C CA . ASN A 1 127 ? 5.501 -17.521 21.292 1.00 82.19 127 ASN A CA 1
ATOM 1011 C C . ASN A 1 127 ? 4.876 -17.408 19.885 1.00 82.19 127 ASN A C 1
ATOM 1013 O O . ASN A 1 127 ? 3.776 -17.911 19.644 1.00 82.19 127 ASN A O 1
ATOM 1017 N N . VAL A 1 128 ? 5.581 -16.790 18.928 1.00 84.00 128 VAL A N 1
ATOM 1018 C CA . VAL A 1 128 ? 5.183 -16.856 17.512 1.00 84.00 128 VAL A CA 1
ATOM 1019 C C . VAL A 1 128 ? 5.329 -18.297 17.028 1.00 84.00 128 VAL A C 1
ATOM 1021 O O . VAL A 1 128 ? 6.436 -18.819 16.934 1.00 84.00 128 VAL A O 1
ATOM 1024 N N . ASN A 1 129 ? 4.209 -18.940 16.707 1.00 92.38 129 ASN A N 1
ATOM 1025 C CA . ASN A 1 129 ? 4.196 -20.229 16.025 1.00 92.38 129 ASN A CA 1
ATOM 1026 C C . ASN A 1 129 ? 3.582 -20.090 14.625 1.00 92.38 129 ASN A C 1
ATOM 1028 O O . ASN A 1 129 ? 2.912 -19.103 14.307 1.00 92.38 129 ASN A O 1
ATOM 1032 N N . PHE A 1 130 ? 3.791 -21.106 13.789 1.00 94.31 130 PHE A N 1
ATOM 1033 C CA . PHE A 1 130 ? 3.326 -21.101 12.403 1.00 94.31 130 PHE A CA 1
ATOM 1034 C C . PHE A 1 130 ? 1.802 -20.915 12.283 1.00 94.31 130 PHE A C 1
ATOM 1036 O O . PHE A 1 130 ? 1.330 -20.167 11.431 1.00 94.31 130 PHE A O 1
ATOM 1043 N N . LYS A 1 131 ? 1.020 -21.528 13.182 1.00 95.19 131 LYS A N 1
ATOM 1044 C CA . LYS A 1 131 ? -0.448 -21.428 13.180 1.00 95.19 131 LYS A CA 1
ATOM 1045 C C . LYS A 1 131 ? -0.926 -19.996 13.436 1.00 95.19 131 LYS A C 1
ATOM 1047 O O . LYS A 1 131 ? -1.807 -19.512 12.729 1.00 95.19 131 LYS A O 1
ATOM 1052 N N . VAL A 1 132 ? -0.341 -19.311 14.420 1.00 92.25 132 VAL A N 1
ATOM 1053 C CA . VAL A 1 132 ? -0.651 -17.908 14.742 1.00 92.25 132 VAL A CA 1
ATOM 1054 C C . VAL A 1 132 ? -0.246 -16.992 13.589 1.00 92.25 132 VAL A C 1
ATOM 1056 O O . VAL A 1 132 ? -0.996 -16.082 13.239 1.00 92.25 132 VAL A O 1
ATOM 1059 N N . PHE A 1 133 ? 0.897 -17.255 12.955 1.00 91.44 133 PHE A N 1
ATOM 1060 C CA . PHE A 1 133 ? 1.359 -16.484 11.803 1.00 91.44 133 PHE A CA 1
ATOM 1061 C C . PHE A 1 133 ? 0.397 -16.591 10.609 1.00 91.44 133 PHE A C 1
ATOM 1063 O O . PHE A 1 133 ? -0.063 -15.570 10.095 1.00 91.44 133 PHE A O 1
ATOM 1070 N N . VAL A 1 134 ? 0.004 -17.812 10.229 1.00 95.50 134 VAL A N 1
ATOM 1071 C CA . VAL A 1 134 ? -0.972 -18.044 9.150 1.00 95.50 134 VAL A CA 1
ATOM 1072 C C . VAL A 1 134 ? -2.329 -17.421 9.485 1.00 95.50 134 VAL A C 1
ATOM 1074 O O . VAL A 1 134 ? -2.941 -16.783 8.627 1.00 95.50 134 VAL A O 1
ATOM 1077 N N . GLN A 1 135 ? -2.792 -17.542 10.735 1.00 94.50 135 GLN A N 1
ATOM 1078 C CA . GLN A 1 135 ? -4.039 -16.905 11.166 1.00 94.50 135 GLN A CA 1
ATOM 1079 C C . GLN A 1 135 ? -3.960 -15.376 11.072 1.00 94.50 135 GLN A C 1
ATOM 1081 O O . GLN A 1 135 ? -4.920 -14.749 10.636 1.00 94.50 135 GLN A O 1
ATOM 1086 N N . SER A 1 136 ? -2.822 -14.782 11.433 1.00 91.44 136 SER A N 1
ATOM 1087 C CA . SER A 1 136 ? -2.611 -13.332 11.363 1.00 91.44 136 SER A CA 1
ATOM 1088 C C . SER A 1 136 ? -2.631 -12.832 9.919 1.00 91.44 136 SER A C 1
ATOM 1090 O O . SER A 1 136 ? -3.282 -11.831 9.626 1.00 91.44 136 SER A O 1
ATOM 1092 N N . ILE A 1 137 ? -1.997 -13.566 8.996 1.00 94.06 137 ILE A N 1
ATOM 1093 C CA . ILE A 1 137 ? -2.064 -13.278 7.556 1.00 94.06 137 ILE A CA 1
ATOM 1094 C C . ILE A 1 137 ? -3.509 -13.375 7.059 1.00 94.06 137 ILE A C 1
ATOM 1096 O O . ILE A 1 137 ? -3.985 -12.475 6.371 1.00 94.06 137 ILE A O 1
ATOM 1100 N N . LYS A 1 138 ? -4.239 -14.431 7.437 1.00 95.31 138 LYS A N 1
ATOM 1101 C CA . LYS A 1 138 ? -5.647 -14.602 7.054 1.00 95.31 138 LYS A CA 1
ATOM 1102 C C . LYS A 1 138 ? -6.526 -13.469 7.588 1.00 95.31 138 LYS A C 1
ATOM 1104 O O . LYS A 1 138 ? -7.341 -12.927 6.842 1.00 95.31 138 LYS A O 1
ATOM 1109 N N . ASP A 1 139 ? -6.366 -13.091 8.852 1.00 92.94 139 ASP A N 1
ATOM 1110 C CA . ASP A 1 139 ? -7.139 -12.015 9.480 1.00 92.94 139 ASP A CA 1
ATOM 1111 C C . ASP A 1 139 ? -6.846 -10.658 8.820 1.00 92.94 139 ASP A C 1
ATOM 1113 O O . ASP A 1 139 ? -7.778 -9.884 8.584 1.00 92.94 139 ASP A O 1
ATOM 1117 N N . ALA A 1 140 ? -5.584 -10.403 8.453 1.00 91.88 140 ALA A N 1
ATOM 1118 C CA . ALA A 1 140 ? -5.173 -9.207 7.722 1.00 91.88 140 ALA A CA 1
ATOM 1119 C C . ALA A 1 140 ? -5.748 -9.179 6.296 1.00 91.88 140 ALA A C 1
ATOM 1121 O O . ALA A 1 140 ? -6.397 -8.206 5.920 1.00 91.88 140 ALA A O 1
ATOM 1122 N N . MET A 1 141 ? -5.588 -10.263 5.527 1.00 94.56 141 MET A N 1
ATOM 1123 C CA . MET A 1 141 ? -6.089 -10.350 4.148 1.00 94.56 141 MET A CA 1
ATOM 1124 C C . MET A 1 141 ? -7.612 -10.296 4.068 1.00 94.56 141 MET A C 1
ATOM 1126 O O . MET A 1 141 ? -8.147 -9.803 3.090 1.00 94.56 141 MET A O 1
ATOM 1130 N N . THR A 1 142 ? -8.330 -10.787 5.077 1.00 93.19 142 THR A N 1
ATOM 1131 C CA . THR A 1 142 ? -9.803 -10.741 5.096 1.00 93.19 142 THR A CA 1
ATOM 1132 C C . THR A 1 142 ? -10.356 -9.467 5.728 1.00 93.19 142 THR A C 1
ATOM 1134 O O . THR A 1 142 ? -11.572 -9.252 5.683 1.00 93.19 142 THR A O 1
ATOM 1137 N N . LEU A 1 143 ? -9.490 -8.622 6.306 1.00 91.62 143 LEU A N 1
ATOM 1138 C CA . LEU A 1 143 ? -9.863 -7.472 7.134 1.00 91.62 143 LEU A CA 1
ATOM 1139 C C . LEU A 1 143 ? -10.911 -7.859 8.186 1.00 91.62 143 LEU A C 1
ATOM 1141 O O . LEU A 1 143 ? -11.944 -7.200 8.339 1.00 91.62 143 LEU A O 1
ATOM 1145 N N . LYS A 1 144 ? -10.669 -8.972 8.889 1.00 89.50 144 LYS A N 1
ATOM 1146 C CA . LYS A 1 144 ? -11.617 -9.566 9.844 1.00 89.50 144 LYS A CA 1
ATOM 1147 C C . LYS A 1 144 ? -12.124 -8.547 10.864 1.00 89.50 144 LYS A C 1
ATOM 1149 O O . LYS A 1 144 ? -13.327 -8.457 11.080 1.00 89.50 144 LYS A O 1
ATOM 1154 N N . TYR A 1 145 ? -11.221 -7.744 11.424 1.00 86.31 145 TYR A N 1
ATOM 1155 C CA . TYR A 1 145 ? -11.537 -6.762 12.466 1.00 86.31 145 TYR A CA 1
ATOM 1156 C C . TYR A 1 145 ? -12.235 -5.494 11.954 1.00 86.31 145 TYR A C 1
ATOM 1158 O O . TYR A 1 145 ? -12.791 -4.750 12.753 1.00 86.31 145 TYR A O 1
ATOM 1166 N N . LEU A 1 146 ? -12.260 -5.257 10.640 1.00 89.06 146 LEU A N 1
ATOM 1167 C CA . LEU A 1 146 ? -13.053 -4.181 10.037 1.00 89.06 146 LEU A CA 1
ATOM 1168 C C . LEU A 1 146 ? -14.485 -4.636 9.693 1.00 89.06 146 LEU A C 1
ATOM 1170 O O . LEU A 1 146 ? -15.330 -3.812 9.375 1.00 89.06 146 LEU A O 1
ATOM 1174 N N . GLY A 1 147 ? -14.782 -5.937 9.754 1.00 85.38 147 GLY A N 1
ATOM 1175 C CA . GLY A 1 147 ? -16.132 -6.452 9.509 1.00 85.38 147 GLY A CA 1
ATOM 1176 C C . GLY A 1 147 ? -17.096 -6.313 10.690 1.00 85.38 147 GLY A C 1
ATOM 1177 O O . GLY A 1 147 ? -18.251 -6.688 10.544 1.00 85.38 147 GLY A O 1
ATOM 1178 N N . GLY A 1 148 ? -16.656 -5.836 11.856 1.00 82.75 148 GLY A N 1
ATOM 1179 C CA . GLY A 1 148 ? -17.484 -5.841 13.068 1.00 82.75 148 GLY A CA 1
ATOM 1180 C C . GLY A 1 148 ? -17.765 -7.252 13.611 1.00 82.75 148 GLY A C 1
ATOM 1181 O O . GLY A 1 148 ? -17.234 -8.259 13.119 1.00 82.75 148 GLY A O 1
ATOM 1182 N N . HIS A 1 149 ? -18.591 -7.348 14.655 1.00 81.38 149 HIS A N 1
ATOM 1183 C CA . HIS A 1 149 ? -18.963 -8.638 15.235 1.00 81.38 149 HIS A CA 1
ATOM 1184 C C . HIS A 1 149 ? -19.848 -9.421 14.250 1.00 81.38 149 HIS A C 1
ATOM 1186 O O . HIS A 1 149 ? -20.740 -8.868 13.620 1.00 81.38 149 HIS A O 1
ATOM 1192 N N . LYS A 1 150 ? -19.580 -10.719 14.048 1.00 86.94 150 LYS A N 1
ATOM 1193 C CA . LYS A 1 150 ? -20.308 -11.564 13.070 1.00 86.94 150 LYS A CA 1
ATOM 1194 C C . LYS A 1 150 ? -20.378 -10.987 11.638 1.00 86.94 150 LYS A C 1
ATOM 1196 O O . LYS A 1 150 ? -21.257 -11.366 10.871 1.00 86.94 150 LYS A O 1
ATOM 1201 N N . ASN A 1 151 ? -19.423 -10.136 11.248 1.00 89.19 151 ASN A N 1
ATOM 1202 C CA . ASN A 1 151 ? -19.366 -9.497 9.927 1.00 89.19 151 ASN A CA 1
ATOM 1203 C C . ASN A 1 151 ? -20.559 -8.555 9.620 1.00 89.19 151 ASN A C 1
ATOM 1205 O O . ASN A 1 151 ? -20.927 -8.385 8.459 1.00 89.19 151 ASN A O 1
ATOM 1209 N N . GLU A 1 152 ? -21.164 -7.940 10.639 1.00 90.44 152 GLU A N 1
ATOM 1210 C CA . GLU A 1 152 ? -22.279 -6.986 10.492 1.00 90.44 152 GLU A CA 1
ATOM 1211 C C . GLU A 1 152 ? -21.884 -5.629 9.876 1.00 90.44 152 GLU A C 1
ATOM 1213 O O . GLU A 1 152 ? -22.737 -4.881 9.401 1.00 90.44 152 GLU A O 1
ATOM 1218 N N . GLY A 1 153 ? -20.586 -5.335 9.815 1.00 89.44 153 GLY A N 1
ATOM 1219 C CA . GLY A 1 153 ? -20.032 -4.077 9.334 1.00 89.44 153 GLY A CA 1
ATOM 1220 C C . GLY A 1 153 ? -19.690 -3.109 10.461 1.00 89.44 153 GLY A C 1
ATOM 1221 O O . GLY A 1 153 ? -19.709 -3.456 11.637 1.00 89.44 153 GLY A O 1
ATOM 1222 N N . CYS A 1 154 ? -19.341 -1.889 10.067 1.00 87.62 154 CYS A N 1
ATOM 1223 C CA . CYS A 1 154 ? -18.976 -0.800 10.963 1.00 87.62 154 CYS A CA 1
ATOM 1224 C C . CYS A 1 154 ? -19.955 0.354 10.830 1.00 87.62 154 CYS A C 1
ATOM 1226 O O . CYS A 1 154 ? -20.430 0.638 9.726 1.00 87.62 154 CYS A O 1
ATOM 1228 N N . THR A 1 155 ? -20.175 1.059 11.930 1.00 89.44 155 THR A N 1
ATOM 1229 C CA . THR A 1 155 ? -20.918 2.318 11.988 1.00 89.44 155 THR A CA 1
ATOM 1230 C C . THR A 1 155 ? -20.072 3.473 11.433 1.00 89.44 155 THR A C 1
ATOM 1232 O O . THR A 1 155 ? -19.588 4.344 12.151 1.00 89.44 155 THR A O 1
ATOM 1235 N N . TYR A 1 156 ? -19.799 3.428 10.127 1.00 87.25 156 TYR A N 1
ATOM 1236 C CA . TYR A 1 156 ? -19.047 4.447 9.398 1.00 87.25 156 TYR A CA 1
ATOM 1237 C C . TYR A 1 156 ? -19.524 4.526 7.938 1.00 87.25 156 TYR A C 1
ATOM 1239 O O . TYR A 1 156 ? -19.647 3.482 7.287 1.00 87.25 156 TYR A O 1
ATOM 1247 N N . PRO A 1 157 ? -19.706 5.730 7.364 1.00 85.19 157 PRO A N 1
ATOM 1248 C CA . PRO A 1 157 ? -19.470 7.052 7.963 1.00 85.19 157 PRO A CA 1
ATOM 1249 C C . PRO A 1 157 ? -20.595 7.528 8.893 1.00 85.19 157 PRO A C 1
ATOM 1251 O O . PRO A 1 157 ? -20.412 8.499 9.612 1.00 85.19 157 PRO A O 1
ATOM 1254 N N . ASN A 1 158 ? -21.722 6.815 8.920 1.00 85.44 158 ASN A N 1
ATOM 1255 C CA . ASN A 1 158 ? -22.929 7.203 9.648 1.00 85.44 158 ASN A CA 1
ATOM 1256 C C . ASN A 1 158 ? -23.296 6.135 10.690 1.00 85.44 158 ASN A C 1
ATOM 1258 O O . ASN A 1 158 ? -22.722 5.049 10.695 1.00 85.44 158 ASN A O 1
ATOM 1262 N N . GLU A 1 159 ? -24.364 6.387 11.450 1.00 84.31 159 GLU A N 1
ATOM 1263 C CA . GLU A 1 159 ? -24.970 5.484 12.449 1.00 84.31 159 GLU A CA 1
ATOM 1264 C C . GLU A 1 159 ? -25.457 4.120 11.918 1.00 84.31 159 GLU A C 1
ATOM 1266 O O . GLU A 1 159 ? -25.838 3.239 12.685 1.00 84.31 159 GLU A O 1
ATOM 1271 N N . LYS A 1 160 ? -25.428 3.899 10.600 1.00 89.06 160 LYS A N 1
ATOM 1272 C CA . LYS A 1 160 ? -25.816 2.622 9.995 1.00 89.06 160 LYS A CA 1
ATOM 1273 C C . LYS A 1 160 ? -24.599 1.724 9.804 1.00 89.06 160 LYS A C 1
ATOM 1275 O O . LYS A 1 160 ? -23.673 2.076 9.072 1.00 89.06 160 LYS A O 1
ATOM 1280 N N . ARG A 1 161 ? -24.660 0.519 10.373 1.00 90.81 161 ARG A N 1
ATOM 1281 C CA . ARG A 1 161 ? -23.660 -0.532 10.151 1.00 90.81 161 ARG A CA 1
ATOM 1282 C C . ARG A 1 161 ? -23.586 -0.924 8.677 1.00 90.81 161 ARG A C 1
ATOM 1284 O O . ARG A 1 161 ? -24.600 -1.214 8.042 1.00 90.81 161 ARG A O 1
ATOM 1291 N N . SER A 1 162 ? -22.373 -0.930 8.128 1.00 92.31 162 SER A N 1
ATOM 1292 C CA . SER A 1 162 ? -22.118 -1.330 6.745 1.00 92.31 162 SER A CA 1
ATOM 1293 C C . SER A 1 162 ? -20.715 -1.904 6.550 1.00 92.31 162 SER A C 1
ATOM 1295 O O . SER A 1 162 ? -19.744 -1.486 7.179 1.00 92.31 162 SER A O 1
ATOM 1297 N N . ASN A 1 163 ? -20.588 -2.848 5.615 1.00 93.69 163 ASN A N 1
ATOM 1298 C CA . ASN A 1 163 ? -19.305 -3.395 5.159 1.00 93.69 163 ASN A CA 1
ATOM 1299 C C . ASN A 1 163 ? -18.723 -2.632 3.954 1.00 93.69 163 ASN A C 1
ATOM 1301 O O . ASN A 1 163 ? -17.730 -3.063 3.360 1.00 93.69 163 ASN A O 1
ATOM 1305 N N . ILE A 1 164 ? -19.318 -1.503 3.560 1.00 94.25 164 ILE A N 1
ATOM 1306 C CA . ILE A 1 164 ? -18.898 -0.781 2.354 1.00 94.25 164 ILE A CA 1
ATOM 1307 C C . ILE A 1 164 ? -17.443 -0.299 2.446 1.00 94.25 164 ILE A C 1
ATOM 1309 O O . ILE A 1 164 ? -16.666 -0.480 1.510 1.00 94.25 164 ILE A O 1
ATOM 1313 N N . ARG A 1 165 ? -17.018 0.182 3.622 1.00 93.06 165 ARG A N 1
ATOM 1314 C CA . AR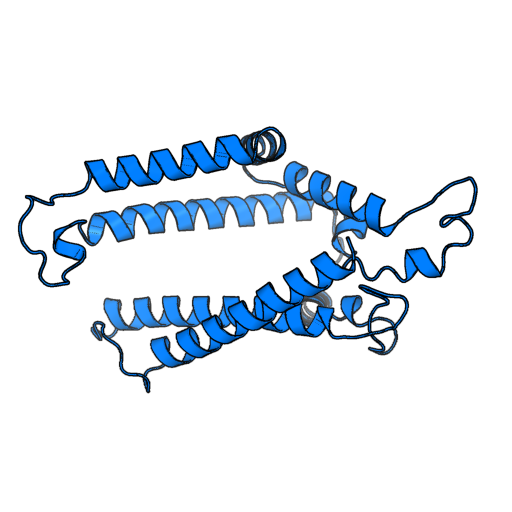G A 1 165 ? -15.625 0.575 3.877 1.00 93.06 165 ARG A CA 1
ATOM 1315 C C . ARG A 1 165 ? -14.658 -0.600 3.723 1.00 93.06 165 ARG A C 1
ATOM 1317 O O . ARG A 1 165 ? -13.613 -0.456 3.094 1.00 93.06 165 ARG A O 1
ATOM 1324 N N . LYS A 1 166 ? -15.012 -1.771 4.266 1.00 94.31 166 LYS A N 1
ATOM 1325 C CA . LYS A 1 166 ? -14.238 -3.015 4.116 1.00 94.31 166 LYS A CA 1
ATOM 1326 C C . LYS A 1 166 ? -14.090 -3.400 2.646 1.00 94.31 166 LYS A C 1
ATOM 1328 O O . LYS A 1 166 ? -12.998 -3.747 2.207 1.00 94.31 166 LYS A O 1
ATOM 1333 N N . THR A 1 167 ? -15.174 -3.282 1.888 1.00 95.94 167 THR A N 1
ATOM 1334 C CA . THR A 1 167 ? -15.207 -3.580 0.453 1.00 95.94 167 THR A CA 1
ATOM 1335 C C . THR A 1 167 ? -14.285 -2.646 -0.332 1.00 95.94 167 THR A C 1
ATOM 1337 O O . THR A 1 167 ? -13.455 -3.118 -1.105 1.00 95.94 167 THR A O 1
ATOM 1340 N N . PHE A 1 168 ? -14.336 -1.333 -0.085 1.00 96.75 168 PHE A N 1
ATOM 1341 C CA . PHE A 1 168 ? -13.434 -0.384 -0.747 1.00 96.75 168 PHE A CA 1
ATOM 1342 C C . PHE A 1 168 ? -11.962 -0.542 -0.335 1.00 96.75 168 PHE A C 1
ATOM 1344 O O . PHE A 1 168 ? -11.066 -0.360 -1.165 1.00 96.75 168 PHE A O 1
ATOM 1351 N N . HIS A 1 169 ? -11.687 -0.956 0.908 1.00 95.56 169 HIS A N 1
ATOM 1352 C CA . HIS A 1 169 ? -10.334 -1.352 1.301 1.00 95.56 169 HIS A CA 1
ATOM 1353 C C . HIS A 1 169 ? -9.846 -2.580 0.525 1.00 95.56 169 HIS A C 1
ATOM 1355 O O . HIS A 1 169 ? -8.704 -2.569 0.073 1.00 95.56 169 HIS A O 1
ATOM 1361 N N . HIS A 1 170 ? -10.690 -3.595 0.315 1.00 97.12 170 HIS A N 1
ATOM 1362 C CA . HIS A 1 170 ? -10.344 -4.763 -0.505 1.00 97.12 170 HIS A CA 1
ATOM 1363 C C . HIS A 1 170 ? -10.090 -4.392 -1.963 1.00 97.12 170 HIS A C 1
ATOM 1365 O O . HIS A 1 170 ? -9.083 -4.814 -2.524 1.00 97.12 170 HIS A O 1
ATOM 1371 N N . PHE A 1 171 ? -10.932 -3.545 -2.558 1.00 98.38 171 PHE A N 1
ATOM 1372 C CA . PHE A 1 171 ? -10.692 -3.014 -3.902 1.00 98.38 171 PHE A CA 1
ATOM 1373 C C . PHE A 1 171 ? -9.342 -2.294 -4.002 1.00 98.38 171 PHE A C 1
ATOM 1375 O O . PHE A 1 171 ? -8.575 -2.555 -4.925 1.00 98.38 171 PHE A O 1
ATOM 1382 N N . THR A 1 172 ? -9.001 -1.466 -3.013 1.00 97.81 172 THR A N 1
ATOM 1383 C CA . THR A 1 172 ? -7.698 -0.784 -2.975 1.00 97.81 172 THR A CA 1
ATOM 1384 C C . THR A 1 172 ? -6.536 -1.770 -2.815 1.00 97.81 172 THR A C 1
ATOM 1386 O O . THR A 1 172 ? -5.570 -1.727 -3.572 1.00 97.81 172 THR A O 1
ATOM 1389 N N . ALA A 1 173 ? -6.618 -2.677 -1.838 1.00 96.94 173 ALA A N 1
ATOM 1390 C CA . ALA A 1 173 ? -5.530 -3.591 -1.496 1.00 96.94 173 ALA A CA 1
ATOM 1391 C C . ALA A 1 173 ? -5.262 -4.618 -2.605 1.00 96.94 173 ALA A C 1
ATOM 1393 O O . ALA A 1 173 ? -4.119 -4.795 -3.027 1.00 96.94 173 ALA A O 1
ATOM 1394 N N . TYR A 1 174 ? -6.311 -5.269 -3.110 1.00 97.94 174 TYR A N 1
ATOM 1395 C CA . TYR A 1 174 ? -6.178 -6.248 -4.186 1.00 97.94 174 TYR A CA 1
ATOM 1396 C C . TYR A 1 174 ? -5.943 -5.588 -5.544 1.00 97.94 174 TYR A C 1
ATOM 1398 O O . TYR A 1 174 ? -5.214 -6.149 -6.356 1.00 97.94 174 TYR A O 1
ATOM 1406 N N . GLY A 1 175 ? -6.465 -4.377 -5.769 1.00 98.31 175 GLY A N 1
ATOM 1407 C CA . GLY A 1 175 ? -6.128 -3.587 -6.950 1.00 98.31 175 GLY A CA 1
ATOM 1408 C C . GLY A 1 175 ? -4.634 -3.259 -7.008 1.00 98.31 175 GLY A C 1
ATOM 1409 O O . GLY A 1 175 ? -3.989 -3.496 -8.028 1.00 98.31 175 GLY A O 1
ATOM 1410 N N . PHE A 1 176 ? -4.052 -2.815 -5.886 1.00 97.75 176 PHE A N 1
ATOM 1411 C CA . PHE A 1 176 ? -2.604 -2.619 -5.764 1.00 97.75 176 PHE A CA 1
ATOM 1412 C C . PHE A 1 176 ? -1.831 -3.914 -6.032 1.00 97.75 176 PHE A C 1
ATOM 1414 O O . PHE A 1 176 ? -0.880 -3.906 -6.811 1.00 97.75 176 PHE A O 1
ATOM 1421 N N . LEU A 1 177 ? -2.253 -5.031 -5.427 1.00 97.69 177 LEU A N 1
ATOM 1422 C CA . LEU A 1 177 ? -1.611 -6.331 -5.629 1.00 97.69 177 LEU A CA 1
ATOM 1423 C C . LEU A 1 177 ? -1.642 -6.757 -7.103 1.00 97.69 177 LEU A C 1
ATOM 1425 O O . LEU A 1 177 ? -0.641 -7.247 -7.615 1.00 97.69 177 LEU A O 1
ATOM 1429 N N . PHE A 1 178 ? -2.758 -6.546 -7.800 1.00 98.44 178 PHE A N 1
ATOM 1430 C CA . PHE A 1 178 ? -2.885 -6.871 -9.220 1.00 98.44 178 PHE A CA 1
ATOM 1431 C C . PHE A 1 178 ? -1.990 -5.985 -10.088 1.00 98.44 178 PHE A C 1
ATOM 1433 O O . PHE A 1 178 ? -1.295 -6.505 -10.957 1.00 98.44 178 PHE A O 1
ATOM 1440 N N . CYS A 1 179 ? -1.913 -4.681 -9.813 1.00 97.94 179 CYS A N 1
ATOM 1441 C CA . CYS A 1 179 ? -0.958 -3.795 -10.484 1.00 97.94 179 CYS A CA 1
ATOM 1442 C C . CYS A 1 179 ? 0.498 -4.208 -10.219 1.00 97.94 179 CYS A C 1
ATOM 1444 O O . CYS A 1 179 ? 1.325 -4.182 -11.127 1.00 97.94 179 CYS A O 1
ATOM 1446 N N . PHE A 1 180 ? 0.820 -4.627 -8.994 1.00 96.75 180 PHE A N 1
ATOM 1447 C CA . PHE A 1 180 ? 2.147 -5.137 -8.656 1.00 96.75 180 PHE A CA 1
ATOM 1448 C C . PHE A 1 180 ? 2.472 -6.419 -9.438 1.00 96.75 180 PHE A C 1
ATOM 1450 O O . PHE A 1 180 ? 3.529 -6.501 -10.061 1.00 96.75 180 PHE A O 1
ATOM 1457 N N . ILE A 1 181 ? 1.537 -7.374 -9.491 1.00 98.06 181 ILE A N 1
ATOM 1458 C CA . ILE A 1 181 ? 1.663 -8.597 -10.299 1.00 98.06 181 ILE A CA 1
ATOM 1459 C C . ILE A 1 181 ? 1.856 -8.249 -11.779 1.00 98.06 181 ILE A C 1
ATOM 1461 O O . ILE A 1 181 ? 2.746 -8.807 -12.414 1.00 98.06 181 ILE A O 1
ATOM 1465 N N . ALA A 1 182 ? 1.079 -7.310 -12.323 1.00 97.62 182 ALA A N 1
ATOM 1466 C CA . ALA A 1 182 ? 1.215 -6.855 -13.705 1.00 97.62 182 ALA A CA 1
ATOM 1467 C C . ALA A 1 182 ? 2.626 -6.325 -14.003 1.00 97.62 182 ALA A C 1
ATOM 1469 O O . ALA A 1 182 ? 3.223 -6.707 -15.010 1.00 97.62 182 ALA A O 1
ATOM 1470 N N . THR A 1 183 ? 3.184 -5.507 -13.107 1.00 94.56 183 THR A N 1
ATOM 1471 C CA . THR A 1 183 ? 4.553 -4.979 -13.220 1.00 94.56 183 THR A CA 1
ATOM 1472 C C . THR A 1 183 ? 5.599 -6.091 -13.146 1.00 94.56 183 THR A C 1
ATOM 1474 O O . THR A 1 183 ? 6.496 -6.141 -13.987 1.00 94.56 183 THR A O 1
ATOM 1477 N N . CYS A 1 184 ? 5.472 -7.023 -12.194 1.00 95.44 184 CYS A N 1
ATOM 1478 C CA . CYS A 1 184 ? 6.375 -8.171 -12.084 1.00 95.44 184 CYS A CA 1
ATOM 1479 C C . CYS A 1 184 ? 6.327 -9.057 -13.333 1.00 95.44 184 CYS A C 1
ATOM 1481 O O . CYS A 1 184 ? 7.372 -9.438 -13.852 1.00 95.44 184 CYS A O 1
ATOM 1483 N N . LEU A 1 185 ? 5.131 -9.353 -13.846 1.00 96.88 185 LEU A N 1
ATOM 1484 C CA . LEU A 1 185 ? 4.965 -10.118 -15.081 1.00 96.88 185 LEU A CA 1
ATOM 1485 C C . LEU A 1 185 ? 5.554 -9.376 -16.279 1.00 96.88 185 LEU A C 1
ATOM 1487 O O . LEU A 1 185 ? 6.217 -10.002 -17.094 1.00 96.88 185 LEU A O 1
ATOM 1491 N N . GLY A 1 186 ? 5.370 -8.056 -16.363 1.00 94.44 186 GLY A N 1
ATOM 1492 C CA . GLY A 1 186 ? 5.984 -7.230 -17.401 1.00 94.44 186 GLY A CA 1
ATOM 1493 C C . GLY A 1 186 ? 7.513 -7.303 -17.378 1.00 94.44 186 GLY A C 1
ATOM 1494 O O . GLY A 1 186 ? 8.122 -7.479 -18.430 1.00 94.44 186 GLY A O 1
ATOM 1495 N N . ALA A 1 187 ? 8.127 -7.240 -16.193 1.00 92.00 187 ALA A N 1
ATOM 1496 C CA . ALA A 1 187 ? 9.571 -7.408 -16.036 1.00 92.00 187 ALA A CA 1
ATOM 1497 C C . ALA A 1 187 ? 10.026 -8.829 -16.411 1.00 92.00 187 ALA A C 1
ATOM 1499 O O . ALA A 1 187 ? 11.022 -8.990 -17.114 1.00 92.00 187 ALA A O 1
ATOM 1500 N N . ILE A 1 188 ? 9.280 -9.859 -15.997 1.00 94.88 188 ILE A N 1
ATOM 1501 C CA . ILE A 1 188 ? 9.582 -11.254 -16.344 1.00 94.88 188 ILE A CA 1
ATOM 1502 C C . ILE A 1 188 ? 9.511 -11.465 -17.861 1.00 94.88 188 ILE A C 1
ATOM 1504 O O . ILE A 1 188 ? 10.423 -12.039 -18.453 1.00 94.88 188 ILE A O 1
ATOM 1508 N N . TYR A 1 189 ? 8.445 -10.975 -18.493 1.00 95.12 189 TYR A N 1
ATOM 1509 C CA . TYR A 1 189 ? 8.224 -11.080 -19.933 1.00 95.12 189 TYR A CA 1
ATOM 1510 C C . TYR A 1 189 ? 9.369 -10.425 -20.699 1.00 95.12 189 TYR A C 1
ATOM 1512 O O . TYR A 1 189 ? 9.957 -11.056 -21.576 1.00 95.12 189 TYR A O 1
ATOM 1520 N N . HIS A 1 190 ? 9.737 -9.206 -20.304 1.00 91.25 190 HIS A N 1
ATOM 1521 C CA . HIS A 1 190 ? 10.788 -8.450 -20.967 1.00 91.25 190 HIS A CA 1
ATOM 1522 C C . HIS A 1 190 ? 12.175 -9.090 -20.795 1.00 91.25 190 HIS A C 1
ATOM 1524 O O . HIS A 1 190 ? 12.875 -9.293 -21.782 1.00 91.25 190 HIS A O 1
ATOM 1530 N N . HIS A 1 191 ? 12.562 -9.448 -19.566 1.00 89.75 191 HIS A N 1
ATOM 1531 C CA . HIS A 1 191 ? 13.942 -9.842 -19.254 1.00 89.75 191 HIS A CA 1
ATOM 1532 C C . HIS A 1 191 ? 14.232 -11.341 -19.360 1.00 89.75 191 HIS A C 1
ATOM 1534 O O . HIS A 1 191 ? 15.380 -11.713 -19.586 1.00 89.75 191 HIS A O 1
ATOM 1540 N N . PHE A 1 192 ? 13.230 -12.204 -19.177 1.00 94.50 192 PHE A N 1
ATOM 1541 C CA . PHE A 1 192 ? 13.432 -13.659 -19.160 1.00 94.50 192 PHE A CA 1
ATOM 1542 C C . PHE A 1 192 ? 12.792 -14.365 -20.354 1.00 94.50 192 PHE A C 1
ATOM 1544 O O . PHE A 1 192 ? 13.280 -15.417 -20.761 1.00 94.50 192 PHE A O 1
ATOM 1551 N N . LEU A 1 193 ? 11.714 -13.810 -20.922 1.00 93.38 193 LEU A N 1
ATOM 1552 C CA . LEU A 1 193 ? 11.003 -14.412 -22.058 1.00 93.38 193 LEU A CA 1
ATOM 1553 C C . LEU A 1 193 ? 11.262 -13.695 -23.390 1.00 93.38 193 LEU A C 1
ATOM 1555 O O . LEU A 1 193 ? 10.822 -14.181 -24.429 1.00 93.38 193 LEU A O 1
ATOM 1559 N N . ASN A 1 194 ? 11.972 -12.560 -23.377 1.00 91.75 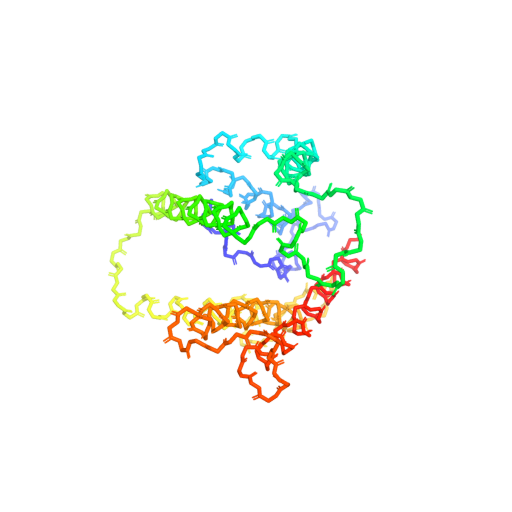194 ASN A N 1
ATOM 1560 C CA . ASN A 1 194 ? 12.175 -11.681 -24.536 1.00 91.75 194 ASN A CA 1
ATOM 1561 C C . ASN A 1 194 ? 10.856 -11.227 -25.198 1.00 91.75 194 ASN A C 1
ATOM 1563 O O . ASN A 1 194 ? 10.807 -10.930 -26.391 1.00 91.75 194 ASN A O 1
ATOM 1567 N N . TRP A 1 195 ? 9.766 -11.178 -24.429 1.00 92.69 195 TRP A N 1
ATOM 1568 C CA . TRP A 1 195 ? 8.471 -10.666 -24.869 1.00 92.69 195 TRP A CA 1
ATOM 1569 C C . TRP A 1 195 ? 8.401 -9.183 -24.534 1.00 92.69 195 TRP A C 1
ATOM 1571 O O . TRP A 1 195 ? 8.152 -8.793 -23.394 1.00 92.69 195 TRP A O 1
ATOM 1581 N N . VAL A 1 196 ? 8.668 -8.351 -25.536 1.00 88.94 196 VAL A N 1
ATOM 1582 C CA . VAL A 1 196 ? 8.738 -6.897 -25.378 1.00 88.94 196 VAL A CA 1
ATOM 1583 C C . VAL A 1 196 ? 7.356 -6.278 -25.592 1.00 88.94 196 VAL A C 1
ATOM 1585 O O . VAL A 1 196 ? 6.594 -6.708 -26.453 1.00 88.94 196 VAL A O 1
ATOM 1588 N N . ALA A 1 197 ? 7.028 -5.264 -24.790 1.00 86.50 197 ALA A N 1
ATOM 1589 C CA . ALA A 1 197 ? 5.830 -4.451 -24.973 1.00 86.50 197 ALA A CA 1
ATOM 1590 C C . ALA A 1 197 ? 5.814 -3.779 -26.373 1.00 86.50 197 ALA A C 1
ATOM 1592 O O . ALA A 1 197 ? 6.884 -3.523 -26.927 1.00 86.50 197 ALA A O 1
ATOM 1593 N N . PRO A 1 198 ? 4.643 -3.425 -26.941 1.00 90.06 198 PRO A N 1
ATOM 1594 C CA . PRO A 1 198 ? 3.319 -3.373 -26.317 1.00 90.06 198 PRO A CA 1
ATOM 1595 C C . PRO A 1 198 ? 2.641 -4.742 -26.173 1.00 90.06 198 PRO A C 1
ATOM 1597 O O . PRO A 1 198 ? 2.575 -5.520 -27.115 1.00 90.06 198 PRO A O 1
ATOM 1600 N N . TYR A 1 199 ? 2.082 -5.001 -24.987 1.00 91.19 199 TYR A N 1
ATOM 1601 C CA . TYR A 1 199 ? 1.309 -6.215 -24.719 1.00 91.19 199 TYR A CA 1
ATOM 1602 C C . TYR A 1 199 ? -0.139 -6.099 -25.213 1.00 91.19 199 TYR A C 1
ATOM 1604 O O . TYR A 1 199 ? -0.771 -5.051 -25.023 1.00 91.19 199 TYR A O 1
ATOM 1612 N N . ASP A 1 200 ? -0.671 -7.187 -25.768 1.00 94.12 200 ASP A N 1
ATOM 1613 C CA . ASP A 1 200 ? -2.080 -7.327 -26.152 1.00 94.12 200 ASP A CA 1
ATOM 1614 C C . ASP A 1 200 ? -3.005 -7.404 -24.917 1.00 94.12 200 ASP A C 1
ATOM 1616 O O . ASP A 1 200 ? -2.566 -7.725 -23.808 1.00 94.12 200 ASP A O 1
ATOM 1620 N N . ILE A 1 201 ? -4.300 -7.112 -25.092 1.00 94.56 201 ILE A N 1
ATOM 1621 C CA . ILE A 1 201 ? -5.311 -7.150 -24.016 1.00 94.56 201 ILE A CA 1
ATOM 1622 C C . ILE A 1 201 ? -5.464 -8.552 -23.415 1.00 94.56 201 ILE A C 1
ATOM 1624 O O . ILE A 1 201 ? -5.777 -8.678 -22.233 1.00 94.56 201 ILE A O 1
ATOM 1628 N N . THR A 1 202 ? -5.197 -9.599 -24.193 1.00 94.88 202 THR A N 1
ATOM 1629 C CA . THR A 1 202 ? -5.266 -10.998 -23.745 1.00 94.88 202 THR A CA 1
ATOM 1630 C C . THR A 1 202 ? -4.062 -11.439 -22.909 1.00 94.88 202 THR A C 1
ATOM 1632 O O . THR A 1 202 ? -4.107 -12.492 -22.271 1.00 94.88 202 THR A O 1
ATOM 1635 N N . GLN A 1 203 ? -2.981 -10.654 -22.871 1.00 95.69 203 GLN A N 1
ATOM 1636 C CA . GLN A 1 203 ? -1.770 -11.025 -22.143 1.00 95.69 203 GLN A CA 1
ATOM 1637 C C . GLN A 1 203 ? -1.862 -10.665 -20.657 1.00 95.69 203 GLN A C 1
ATOM 1639 O O . GLN A 1 203 ? -2.374 -9.611 -20.272 1.00 95.69 203 GLN A O 1
ATOM 1644 N N . LEU A 1 204 ? -1.292 -11.528 -19.808 1.00 96.88 204 LEU A N 1
ATOM 1645 C CA . LEU A 1 204 ? -1.405 -11.422 -18.351 1.00 96.88 204 LEU A CA 1
ATOM 1646 C C . LEU A 1 204 ? -0.992 -10.050 -17.780 1.00 96.88 204 LEU A C 1
ATOM 1648 O O . LEU A 1 204 ? -1.760 -9.532 -16.966 1.00 96.88 204 LEU A O 1
ATOM 1652 N N . PRO A 1 205 ? 0.127 -9.405 -18.194 1.00 96.94 205 PRO A N 1
ATOM 1653 C CA . PRO A 1 205 ? 0.466 -8.071 -17.695 1.00 96.94 205 PRO A CA 1
ATOM 1654 C C . PRO A 1 205 ? -0.655 -7.050 -17.928 1.00 96.94 205 PRO A C 1
ATOM 1656 O O . PRO A 1 205 ? -0.955 -6.246 -17.047 1.00 96.94 205 PRO A O 1
ATOM 1659 N N . LYS A 1 206 ? -1.321 -7.099 -19.091 1.00 96.44 206 LYS A N 1
ATOM 1660 C CA . LYS A 1 206 ? -2.414 -6.175 -19.407 1.00 96.44 206 LYS A CA 1
ATOM 1661 C C . LYS A 1 206 ? -3.688 -6.524 -18.635 1.00 96.44 206 LYS A C 1
ATOM 1663 O O . LYS A 1 206 ? -4.292 -5.615 -18.073 1.00 96.44 206 LYS A O 1
ATOM 1668 N N . ILE A 1 207 ? -4.059 -7.805 -18.543 1.00 97.69 207 ILE A N 1
ATOM 1669 C CA . ILE A 1 207 ? -5.245 -8.255 -17.789 1.00 97.69 207 ILE A CA 1
ATOM 1670 C C . ILE A 1 207 ? -5.152 -7.818 -16.323 1.00 97.69 207 ILE A C 1
ATOM 1672 O O . ILE A 1 207 ? -6.049 -7.141 -15.819 1.00 97.69 207 ILE A O 1
ATOM 1676 N N . PHE A 1 208 ? -4.050 -8.158 -15.647 1.00 98.31 208 PHE A N 1
ATOM 1677 C CA . PHE A 1 208 ? -3.844 -7.773 -14.250 1.00 98.31 208 PHE A CA 1
ATOM 1678 C C . PHE A 1 208 ? -3.747 -6.252 -14.086 1.00 98.31 208 PHE A C 1
ATOM 1680 O O . PHE A 1 208 ? -4.279 -5.718 -13.117 1.00 98.31 208 PHE A O 1
ATOM 1687 N N . GLY A 1 209 ? -3.134 -5.543 -15.041 1.00 97.75 209 GLY A N 1
ATOM 1688 C CA . GLY A 1 209 ? -3.026 -4.085 -15.006 1.00 97.75 209 GLY A CA 1
ATOM 1689 C C . GLY A 1 209 ? -4.378 -3.377 -15.133 1.00 97.75 209 GLY A C 1
ATOM 1690 O O . GLY A 1 209 ? -4.670 -2.478 -14.347 1.00 97.75 209 GLY A O 1
ATOM 1691 N N . ILE A 1 210 ? -5.228 -3.800 -16.075 1.00 98.00 210 ILE A N 1
ATOM 1692 C CA . ILE A 1 210 ? -6.569 -3.225 -16.270 1.00 98.00 210 ILE A CA 1
ATOM 1693 C C . ILE A 1 210 ? -7.449 -3.517 -15.054 1.00 98.00 210 ILE A C 1
ATOM 1695 O O . ILE A 1 210 ? -8.024 -2.591 -14.482 1.00 98.00 210 ILE A O 1
ATOM 1699 N N . LEU A 1 211 ? -7.530 -4.782 -14.628 1.00 98.25 211 LEU A N 1
ATOM 1700 C CA . LEU A 1 211 ? -8.333 -5.162 -13.464 1.00 98.25 211 LEU A CA 1
ATOM 1701 C C . LEU A 1 211 ? -7.841 -4.448 -12.201 1.00 98.25 211 LEU A C 1
ATOM 1703 O O . LEU A 1 211 ? -8.641 -3.854 -11.481 1.00 98.25 211 LEU A O 1
ATOM 1707 N N . GLY A 1 212 ? -6.527 -4.444 -11.968 1.00 98.31 212 GLY A N 1
ATOM 1708 C CA . GLY A 1 212 ? -5.914 -3.775 -10.826 1.00 98.31 212 GLY A CA 1
ATOM 1709 C C . GLY A 1 212 ? -6.180 -2.271 -10.809 1.00 98.31 212 GLY A C 1
ATOM 1710 O O . GLY A 1 212 ? -6.589 -1.733 -9.780 1.00 98.31 212 GLY A O 1
ATOM 1711 N N . GLY A 1 213 ? -6.033 -1.602 -11.957 1.00 98.12 213 GLY A N 1
ATOM 1712 C CA . GLY A 1 213 ? -6.310 -0.174 -12.110 1.00 98.12 213 GLY A CA 1
ATOM 1713 C C . GLY A 1 213 ? -7.774 0.177 -11.840 1.00 98.12 213 GLY A C 1
ATOM 1714 O O . GLY A 1 213 ? -8.052 1.085 -11.059 1.00 98.12 213 GLY A O 1
ATOM 1715 N N . VAL A 1 214 ? -8.718 -0.581 -12.408 1.00 98.50 214 VAL A N 1
ATOM 1716 C CA . VAL A 1 214 ? -10.159 -0.386 -12.161 1.00 98.50 214 VAL A CA 1
ATOM 1717 C C . VAL A 1 214 ? -10.492 -0.580 -10.680 1.00 98.50 214 VAL A C 1
ATOM 1719 O O . VAL A 1 214 ? -11.179 0.254 -10.088 1.00 98.50 214 VAL A O 1
ATOM 1722 N N . MET A 1 215 ? -9.971 -1.639 -10.054 1.00 98.56 215 MET A N 1
ATOM 1723 C CA . MET A 1 215 ? -10.172 -1.899 -8.627 1.00 98.56 215 MET A CA 1
ATOM 1724 C C . MET A 1 215 ? -9.596 -0.776 -7.754 1.00 98.56 215 MET A C 1
ATOM 1726 O O . MET A 1 215 ? -10.269 -0.326 -6.827 1.00 98.56 215 MET A O 1
ATOM 1730 N N . LEU A 1 216 ? -8.398 -0.270 -8.067 1.00 98.06 216 LEU A N 1
ATOM 1731 C CA . LEU A 1 216 ? -7.803 0.871 -7.363 1.00 98.06 216 LEU A CA 1
ATOM 1732 C C . LEU A 1 216 ? -8.664 2.127 -7.480 1.00 98.06 216 LEU A C 1
ATOM 1734 O O . LEU A 1 216 ? -8.889 2.795 -6.470 1.00 98.06 216 LEU A O 1
ATOM 1738 N N . CYS A 1 217 ? -9.174 2.437 -8.673 1.00 98.44 217 CYS A N 1
ATOM 1739 C CA . CYS A 1 217 ? -10.061 3.580 -8.885 1.00 98.44 217 CYS A CA 1
ATOM 1740 C C . CYS A 1 217 ? -11.340 3.457 -8.047 1.00 98.44 217 CYS A C 1
ATOM 1742 O O . CYS A 1 217 ? -11.678 4.385 -7.318 1.00 98.44 217 CYS A O 1
ATOM 1744 N N . ILE A 1 218 ? -12.012 2.300 -8.083 1.00 98.56 218 ILE A N 1
ATOM 1745 C CA . ILE A 1 218 ? -13.230 2.051 -7.293 1.00 98.56 218 ILE A CA 1
ATOM 1746 C C . ILE A 1 218 ? -12.939 2.159 -5.792 1.00 98.56 218 ILE A C 1
ATOM 1748 O O . ILE A 1 218 ? -13.665 2.832 -5.062 1.00 98.56 218 ILE A O 1
ATOM 1752 N N . GLY A 1 219 ? -11.874 1.507 -5.320 1.00 98.06 219 GLY A N 1
ATOM 1753 C CA . GLY A 1 219 ? -11.518 1.475 -3.905 1.00 98.06 219 GLY A CA 1
ATOM 1754 C C . GLY A 1 219 ? -11.135 2.849 -3.358 1.00 98.06 219 GLY A C 1
ATOM 1755 O O . GLY A 1 219 ? -11.652 3.265 -2.323 1.00 98.06 219 GLY A O 1
ATOM 1756 N N . SER A 1 220 ? -10.266 3.576 -4.062 1.00 97.62 220 SER A N 1
ATOM 1757 C CA . SER A 1 220 ? -9.789 4.894 -3.629 1.00 97.62 220 SER A CA 1
ATOM 1758 C C . SER A 1 220 ? -10.880 5.961 -3.699 1.00 97.62 220 SER A C 1
ATOM 1760 O O . SER A 1 220 ? -11.071 6.682 -2.719 1.00 97.62 220 SER A O 1
ATOM 1762 N N . LEU A 1 221 ? -11.649 6.015 -4.794 1.00 98.25 221 LEU A N 1
ATOM 1763 C CA . LEU A 1 221 ? -12.785 6.930 -4.921 1.00 98.25 221 LEU A CA 1
ATOM 1764 C C . LEU A 1 221 ? -13.850 6.620 -3.868 1.00 98.25 221 LEU A C 1
ATOM 1766 O O . LEU A 1 221 ? -14.337 7.529 -3.204 1.00 98.25 221 LEU A O 1
ATOM 1770 N N . GLY A 1 222 ? -14.166 5.339 -3.665 1.00 97.12 222 GLY A N 1
ATOM 1771 C CA . GLY A 1 222 ? -15.112 4.907 -2.644 1.00 97.12 222 GLY A CA 1
ATOM 1772 C C . GLY A 1 222 ? -14.691 5.349 -1.242 1.00 97.12 222 GLY A C 1
ATOM 1773 O O . GLY A 1 222 ? -15.480 5.964 -0.529 1.00 97.12 222 GLY A O 1
ATOM 1774 N N . LEU A 1 223 ? -13.433 5.112 -0.851 1.00 95.19 223 LEU A N 1
ATOM 1775 C CA . LEU A 1 223 ? -12.905 5.572 0.441 1.00 95.19 223 LEU A CA 1
ATOM 1776 C C . LEU A 1 223 ? -12.891 7.101 0.563 1.00 95.19 223 LEU A C 1
ATOM 1778 O O . LEU A 1 223 ? -13.171 7.617 1.645 1.00 95.19 223 LEU A O 1
ATOM 1782 N N . PHE A 1 224 ? -12.590 7.819 -0.520 1.00 96.31 224 PHE A N 1
ATOM 1783 C CA . PHE A 1 224 ? -12.624 9.280 -0.546 1.00 96.31 224 PHE A CA 1
ATOM 1784 C C . PHE A 1 224 ? -14.042 9.813 -0.323 1.00 96.31 224 PHE A C 1
ATOM 1786 O O . PHE A 1 224 ? -14.243 10.652 0.550 1.00 96.31 224 PHE A O 1
ATOM 1793 N N . VAL A 1 225 ? -15.036 9.262 -1.024 1.00 96.19 225 VAL A N 1
ATOM 1794 C CA . VAL A 1 225 ? -16.449 9.624 -0.843 1.00 96.19 225 VAL A CA 1
ATOM 1795 C C . VAL A 1 225 ? -16.906 9.348 0.589 1.00 96.19 225 VAL A C 1
ATOM 1797 O O . VAL A 1 225 ? -17.517 10.217 1.202 1.00 96.19 225 VAL A O 1
ATOM 1800 N N . LEU A 1 226 ? -16.574 8.182 1.163 1.00 93.50 226 LEU A N 1
ATOM 1801 C CA . LEU A 1 226 ? -16.927 7.898 2.561 1.00 93.50 226 LEU A CA 1
ATOM 1802 C C . LEU A 1 226 ? -16.280 8.889 3.531 1.00 93.50 226 LEU A C 1
ATOM 1804 O O . LEU A 1 226 ? -16.901 9.253 4.525 1.00 93.50 226 LEU A O 1
ATOM 1808 N N . LYS A 1 227 ? -15.052 9.332 3.245 1.00 91.00 227 LYS A N 1
ATOM 1809 C CA . LYS A 1 227 ? -14.387 10.357 4.043 1.00 91.00 227 LYS A CA 1
ATOM 1810 C C . LYS A 1 227 ? -15.106 11.703 3.944 1.00 91.00 227 LYS A C 1
ATOM 1812 O O . LYS A 1 227 ? -15.363 12.293 4.980 1.00 91.00 227 LYS A O 1
ATOM 1817 N N . CYS A 1 228 ? -15.494 12.137 2.747 1.00 92.88 228 CYS A N 1
ATOM 1818 C CA . CYS A 1 228 ? -16.255 13.377 2.553 1.00 92.88 228 CYS A CA 1
ATOM 1819 C C . CYS A 1 228 ? -17.641 13.370 3.214 1.00 92.88 228 CYS A C 1
ATOM 1821 O O . CYS A 1 228 ? -18.200 14.433 3.427 1.00 92.88 228 CYS A O 1
ATOM 1823 N N . ILE A 1 229 ? -18.215 12.195 3.481 1.00 91.06 229 ILE A N 1
ATOM 1824 C CA . ILE A 1 229 ? -19.476 12.069 4.229 1.00 91.06 229 ILE A CA 1
ATOM 1825 C C . ILE A 1 229 ? -19.224 12.108 5.746 1.00 91.06 229 ILE A C 1
ATOM 1827 O O . ILE A 1 229 ? -20.101 12.516 6.499 1.00 91.06 229 ILE A O 1
ATOM 1831 N N . ALA A 1 230 ? -18.057 11.633 6.193 1.00 85.00 230 ALA A N 1
ATOM 1832 C CA . ALA A 1 230 ? -17.698 11.560 7.607 1.00 85.00 230 ALA A CA 1
ATOM 1833 C C . ALA A 1 230 ? -17.147 12.876 8.183 1.00 85.00 230 ALA A C 1
ATOM 1835 O O . ALA A 1 230 ? -17.247 13.072 9.395 1.00 85.00 230 ALA A O 1
ATOM 1836 N N . ASP A 1 231 ? -16.501 13.691 7.343 1.00 78.25 231 ASP A N 1
ATOM 1837 C CA . ASP A 1 231 ? -15.956 15.016 7.677 1.00 78.25 231 ASP A CA 1
ATOM 1838 C C . ASP A 1 231 ? -17.045 16.100 7.560 1.00 78.25 231 ASP A C 1
ATOM 1840 O O . ASP A 1 231 ? -17.084 16.980 8.452 1.00 78.25 231 ASP A O 1
#

InterPro domains:
  IPR012830 Citrate utilization protein B [PF27541] (82-227)
  IPR036197 NarG-like superfamily [SSF103501] (160-228)

Radius of gyration: 22.28 Å; chains: 1; bounding box: 45×42×62 Å